Protein AF-A0A2E0VY78-F1 (afdb_monomer)

pLDDT: mean 75.83, std 12.53, range [38.25, 91.0]

Solvent-accessible surface area (backbone atoms only — not comparable to full-atom values): 10578 Å² total; per-residue (Å²): 144,86,82,82,64,77,75,76,70,42,69,69,60,53,48,33,54,75,70,66,72,57,55,75,71,56,52,54,52,49,54,50,51,38,72,76,31,73,67,54,39,52,51,52,50,51,53,52,52,51,54,53,53,61,70,66,52,81,79,76,78,76,63,90,59,53,68,57,54,53,52,49,53,54,50,55,66,59,52,61,68,51,58,63,54,52,53,52,52,49,54,52,52,52,51,53,52,54,53,50,51,55,50,55,55,56,51,68,76,52,80,86,68,84,84,82,64,82,72,52,49,60,54,54,47,53,50,52,48,60,62,42,56,82,48,46,72,64,57,57,68,40,68,68,51,39,53,53,50,52,54,51,50,52,53,48,51,52,51,50,51,52,52,53,52,50,51,53,53,52,51,55,53,52,61,63,76,73,110

Sequence (179 aa):
MSKLNDDLLNDDLLNDYVDNNLSSSKVNEINKIINEDETELSRLRAHKFVHQTLKEIPVDEAPKNISQLVMSKITEAISFDSQASNFFKFVIGFFVIIISAVFIYSFQVQTDTEGSTSFQFFEKFFHGLSTMLPNFPNIFSNSSITIIGSALIIILFIASFYMVESHFHFKKKLDHFSK

Structure (mmCIF, N/CA/C/O backbone):
data_AF-A0A2E0VY78-F1
#
_entry.id   AF-A0A2E0VY78-F1
#
loop_
_atom_site.group_PDB
_atom_site.id
_atom_site.type_symbol
_atom_site.label_atom_id
_atom_site.label_alt_id
_atom_site.label_comp_id
_atom_site.label_asym_id
_atom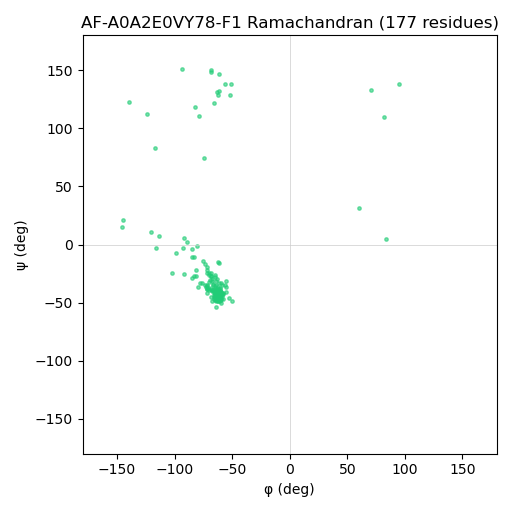_site.label_entity_id
_atom_site.label_seq_id
_atom_site.pdbx_PDB_ins_code
_atom_site.Cartn_x
_atom_site.Cartn_y
_atom_site.Cartn_z
_atom_site.occupancy
_atom_site.B_iso_or_equiv
_atom_site.auth_seq_id
_atom_site.auth_comp_id
_atom_site.auth_asym_id
_atom_site.auth_atom_id
_atom_site.pdbx_PDB_model_num
ATOM 1 N N . MET A 1 1 ? -45.004 15.917 35.280 1.00 39.22 1 MET A N 1
ATOM 2 C CA . MET A 1 1 ? -43.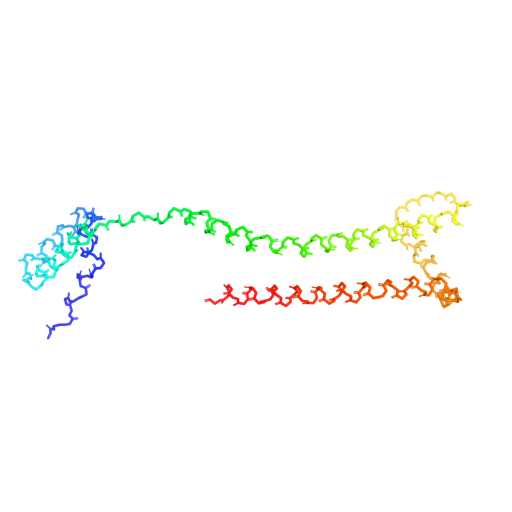626 16.390 35.539 1.00 39.22 1 MET A CA 1
ATOM 3 C C . MET A 1 1 ? -42.744 15.178 35.837 1.00 39.22 1 MET A C 1
ATOM 5 O O . MET A 1 1 ? -42.493 14.905 36.993 1.00 39.22 1 MET A O 1
ATOM 9 N N . SER A 1 2 ? -42.364 14.395 34.819 1.00 40.53 2 SER A N 1
ATOM 10 C CA . SER A 1 2 ? -41.666 13.100 35.005 1.00 40.53 2 SER A CA 1
ATOM 11 C C . SER A 1 2 ? -40.628 12.820 33.906 1.00 40.53 2 SER A C 1
ATOM 13 O O . SER A 1 2 ? -40.315 11.676 33.634 1.00 40.53 2 SER A O 1
ATOM 15 N N . LYS A 1 3 ? -40.157 13.857 33.202 1.00 38.25 3 LYS A N 1
ATOM 16 C CA . LYS A 1 3 ? -39.237 13.723 32.054 1.00 38.25 3 LYS A CA 1
ATOM 17 C C . LYS A 1 3 ? -37.901 14.450 32.251 1.00 38.25 3 LYS A C 1
ATOM 19 O O . LYS A 1 3 ? -37.176 14.647 31.291 1.00 38.25 3 LYS A O 1
ATOM 24 N N . LEU A 1 4 ? -37.623 14.918 33.469 1.00 38.84 4 LEU A N 1
ATOM 25 C CA . LEU A 1 4 ? -36.473 15.784 33.765 1.00 38.84 4 LEU A CA 1
ATOM 26 C C . LEU A 1 4 ? -35.447 15.145 34.714 1.00 38.84 4 LEU A C 1
ATOM 28 O O . LEU A 1 4 ? -34.416 15.760 34.946 1.00 38.84 4 LEU A O 1
ATOM 32 N N . ASN A 1 5 ? -35.706 13.931 35.218 1.00 46.72 5 ASN A N 1
ATOM 33 C CA . ASN A 1 5 ? -34.753 13.172 36.039 1.00 46.72 5 ASN A CA 1
ATOM 34 C C . ASN A 1 5 ? -34.037 12.048 35.272 1.00 46.72 5 ASN A C 1
ATOM 36 O O . ASN A 1 5 ? -32.917 11.718 35.643 1.00 46.72 5 ASN A O 1
ATOM 40 N N . ASP A 1 6 ? -34.619 11.526 34.184 1.00 48.09 6 ASP A N 1
ATOM 41 C CA . ASP A 1 6 ? -34.043 10.406 33.413 1.00 48.09 6 ASP A C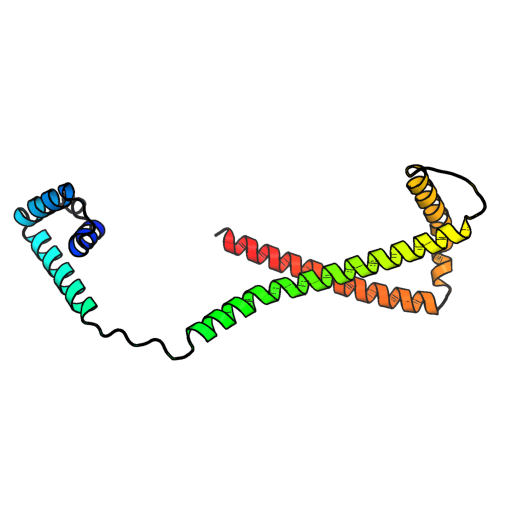A 1
ATOM 42 C C . ASP A 1 6 ? -32.677 10.725 32.768 1.00 48.09 6 ASP A C 1
ATOM 44 O O . ASP A 1 6 ? -31.961 9.814 32.368 1.00 48.09 6 ASP A O 1
ATOM 48 N N . ASP A 1 7 ? -32.297 12.005 32.684 1.00 51.75 7 ASP A N 1
ATOM 49 C CA . ASP A 1 7 ? -31.067 12.465 32.020 1.00 51.75 7 ASP A CA 1
ATOM 50 C C . ASP A 1 7 ? -29.898 12.731 32.993 1.00 51.75 7 ASP A C 1
ATOM 52 O O . ASP A 1 7 ? -28.783 13.022 32.560 1.00 51.75 7 ASP A O 1
ATOM 56 N N . LEU A 1 8 ? -30.125 12.668 34.315 1.00 57.06 8 LEU A N 1
ATOM 57 C CA . LEU A 1 8 ? -29.085 12.995 35.307 1.00 57.06 8 LEU A CA 1
ATOM 58 C C . LEU A 1 8 ? -28.171 11.800 35.623 1.00 57.06 8 LEU A C 1
ATOM 60 O O . LEU A 1 8 ? -26.996 11.988 35.943 1.00 57.06 8 LEU A O 1
ATOM 64 N N . LEU A 1 9 ? -28.694 10.575 35.493 1.00 67.06 9 LEU A N 1
ATOM 65 C CA . LEU A 1 9 ? -27.941 9.328 35.618 1.00 67.06 9 LEU A CA 1
ATOM 66 C C . LEU A 1 9 ? -27.976 8.572 34.281 1.00 67.06 9 LEU A C 1
ATOM 68 O O . LEU A 1 9 ? -28.799 7.687 34.045 1.00 67.06 9 LEU A O 1
ATOM 72 N N . ASN A 1 10 ? -27.077 8.967 33.379 1.00 80.88 10 ASN A N 1
ATOM 73 C CA . ASN A 1 10 ? -26.849 8.256 32.123 1.00 80.88 10 ASN A CA 1
ATOM 74 C C . ASN A 1 10 ? -26.202 6.878 32.391 1.00 80.88 10 ASN A C 1
ATOM 76 O O . ASN A 1 10 ? -25.405 6.735 33.324 1.00 80.88 10 ASN A O 1
ATOM 80 N N . ASP A 1 11 ? -26.502 5.887 31.548 1.00 77.94 11 ASP A N 1
ATOM 81 C CA . ASP A 1 11 ? -25.950 4.526 31.620 1.00 77.94 11 ASP A CA 1
ATOM 82 C C . ASP A 1 11 ? -24.417 4.521 31.596 1.00 77.94 11 ASP A C 1
ATOM 84 O O . ASP A 1 11 ? -23.800 3.754 32.334 1.00 77.94 11 ASP A O 1
ATOM 88 N N . ASP A 1 12 ? -23.798 5.421 30.826 1.00 80.31 12 ASP A N 1
ATOM 89 C CA . ASP A 1 12 ? -22.337 5.574 30.782 1.00 80.31 12 ASP A CA 1
ATOM 90 C C . ASP A 1 12 ? -21.763 5.922 32.164 1.00 80.31 12 ASP A C 1
ATOM 92 O O . ASP A 1 12 ? -20.756 5.371 32.604 1.00 80.31 12 ASP A O 1
ATOM 96 N N . LEU A 1 13 ? -22.454 6.804 32.891 1.00 83.81 13 LEU A N 1
ATOM 97 C CA . LEU A 1 13 ? -22.043 7.298 34.204 1.00 83.81 13 LEU A CA 1
ATOM 98 C C . LEU A 1 13 ? -22.203 6.202 35.271 1.00 83.81 13 LEU A C 1
ATOM 100 O O . LEU A 1 13 ? -21.379 6.076 36.180 1.00 83.81 13 LEU A O 1
ATOM 104 N N . LEU A 1 14 ? -23.236 5.368 35.130 1.00 83.38 14 LEU A N 1
ATOM 105 C CA . LEU A 1 14 ? -23.461 4.195 35.970 1.00 83.38 14 LEU A CA 1
ATOM 106 C C . LEU A 1 14 ? -22.441 3.082 35.685 1.00 83.38 14 LEU A C 1
ATOM 108 O O . LEU A 1 14 ? -21.973 2.425 36.616 1.00 83.38 14 LEU A O 1
ATOM 112 N N . ASN A 1 15 ? -22.064 2.897 34.419 1.00 84.69 15 ASN A N 1
ATOM 113 C CA . ASN A 1 15 ? -21.027 1.953 34.023 1.00 84.69 15 ASN A CA 1
ATOM 114 C C . ASN A 1 15 ? -19.658 2.370 34.582 1.00 84.69 15 ASN A C 1
ATOM 116 O O . ASN A 1 15 ? -19.002 1.577 35.256 1.00 84.69 15 ASN A O 1
ATOM 120 N N . ASP A 1 16 ? -19.292 3.645 34.433 1.00 86.19 16 ASP A N 1
ATOM 121 C CA . ASP A 1 16 ? -18.069 4.203 35.018 1.00 86.19 16 ASP A CA 1
ATOM 122 C C . ASP A 1 16 ? -18.041 4.070 36.551 1.00 86.19 16 ASP A C 1
ATOM 124 O O . ASP A 1 16 ? -16.981 3.841 37.141 1.00 86.19 16 ASP A O 1
ATOM 128 N N . TYR A 1 17 ? -19.199 4.182 37.216 1.00 85.19 17 TYR A N 1
ATOM 129 C CA . TYR A 1 17 ? -19.326 3.930 38.655 1.00 85.19 17 TYR A CA 1
ATOM 130 C C . TYR A 1 17 ? -19.053 2.461 39.005 1.00 85.19 17 TYR A C 1
ATOM 132 O O . TYR A 1 17 ? -18.329 2.179 39.961 1.00 85.19 17 TYR A O 1
ATOM 140 N N . VAL A 1 18 ? -19.608 1.518 38.239 1.00 85.81 18 VAL A N 1
ATOM 141 C CA . VAL A 1 18 ? -19.405 0.073 38.440 1.00 85.81 18 VAL A CA 1
ATOM 142 C C . VAL A 1 18 ? -17.955 -0.349 38.153 1.00 85.81 18 VAL A C 1
ATOM 144 O O . VAL A 1 18 ? -17.433 -1.240 38.831 1.00 85.81 18 VAL A O 1
ATOM 147 N N . ASP A 1 19 ? -17.283 0.334 37.226 1.00 84.69 19 ASP A N 1
ATOM 148 C CA . ASP A 1 19 ? -15.876 0.117 36.872 1.00 84.69 19 ASP A CA 1
ATOM 149 C C . ASP A 1 19 ? -14.874 0.871 37.769 1.00 84.69 19 ASP A C 1
ATOM 151 O O . ASP A 1 19 ? -13.669 0.646 37.666 1.00 84.69 19 ASP A O 1
ATOM 155 N N . ASN A 1 20 ? -15.349 1.691 38.718 1.00 84.81 20 ASN A N 1
ATOM 156 C CA . ASN A 1 20 ? -14.545 2.573 39.583 1.00 84.81 20 ASN A CA 1
ATOM 157 C C . ASN A 1 20 ? -13.706 3.623 38.823 1.00 84.81 20 ASN A C 1
ATOM 159 O O . ASN A 1 20 ? -12.653 4.045 39.302 1.00 84.81 20 ASN A O 1
ATOM 163 N N . ASN A 1 21 ? -14.186 4.088 37.668 1.00 87.25 21 ASN A N 1
ATOM 164 C CA . ASN A 1 21 ? -13.513 5.087 36.827 1.00 87.25 21 ASN A CA 1
ATOM 165 C C . ASN A 1 21 ? -13.924 6.542 37.135 1.00 87.25 21 ASN A C 1
ATOM 167 O O . ASN A 1 21 ? -13.505 7.474 36.448 1.00 87.25 21 ASN A O 1
ATOM 171 N N . LEU A 1 22 ? -14.734 6.768 38.173 1.00 86.81 22 LEU A N 1
ATOM 172 C CA . LEU A 1 22 ? -15.239 8.094 38.531 1.00 86.81 22 LEU A CA 1
ATOM 173 C C . LEU A 1 22 ? -14.383 8.826 39.568 1.00 86.81 22 LEU A C 1
ATOM 175 O O . LEU A 1 22 ? -13.789 8.235 40.468 1.00 86.81 22 LEU A O 1
ATOM 179 N N . SER A 1 23 ? -14.400 10.160 39.497 1.00 86.56 23 SER A N 1
ATOM 180 C CA . SER A 1 23 ? -13.826 11.018 40.535 1.00 86.56 23 SER A CA 1
ATOM 181 C C . SER A 1 23 ? -14.630 10.940 41.838 1.00 86.56 23 SER A C 1
ATOM 183 O O . SER A 1 23 ? -15.853 10.793 41.830 1.00 86.56 23 SER A O 1
ATOM 185 N N . SER A 1 24 ? -13.958 11.135 42.976 1.00 83.38 24 SER A N 1
ATOM 186 C CA . SER A 1 24 ? -14.580 11.105 44.311 1.00 83.38 24 SER A CA 1
ATOM 187 C C . SER A 1 24 ? -15.756 12.080 44.472 1.00 83.38 24 SER A C 1
ATOM 189 O O . SER A 1 24 ? -16.715 11.778 45.179 1.00 83.38 24 SER A O 1
ATOM 191 N N . SER A 1 25 ? -15.726 13.223 43.779 1.00 82.62 25 SER A N 1
ATOM 192 C CA . SER A 1 25 ? -16.836 14.184 43.736 1.00 82.62 25 SER A CA 1
ATOM 193 C C . SER A 1 25 ? -18.103 13.606 43.094 1.00 82.62 25 SER A C 1
ATOM 195 O O . SER A 1 25 ? -19.181 13.733 43.668 1.00 82.62 25 SER A O 1
ATOM 197 N N . LYS A 1 26 ? -17.970 12.927 41.948 1.00 81.25 26 LYS A N 1
ATOM 198 C CA . LYS A 1 26 ? -19.087 12.323 41.205 1.00 81.25 26 LYS A CA 1
ATOM 199 C C . LYS A 1 26 ? -19.643 11.090 41.910 1.00 81.25 26 LYS A C 1
ATOM 201 O O . LYS A 1 26 ? -20.849 10.886 41.928 1.00 81.25 26 LYS A O 1
ATOM 206 N N . VAL A 1 27 ? -18.781 10.302 42.553 1.00 85.19 27 VAL A N 1
ATOM 207 C CA . VAL A 1 27 ? -19.204 9.156 43.376 1.00 85.19 27 VAL A CA 1
ATOM 208 C C . VAL A 1 27 ? -20.155 9.601 44.492 1.00 85.19 27 VAL A C 1
ATOM 210 O O . VAL A 1 27 ? -21.169 8.950 44.734 1.00 85.19 27 VAL A O 1
ATOM 213 N N . ASN A 1 28 ? -19.867 10.730 45.146 1.00 84.56 28 ASN A N 1
ATOM 214 C CA . ASN A 1 28 ? -20.725 11.269 46.202 1.00 84.56 28 ASN A CA 1
ATOM 215 C C . ASN A 1 28 ? -22.074 11.775 45.670 1.00 84.56 28 ASN A C 1
ATOM 217 O O . ASN A 1 28 ? -23.094 11.591 46.329 1.00 84.56 28 ASN A O 1
ATOM 221 N N . GLU A 1 29 ? -22.085 12.380 44.483 1.00 82.75 29 GLU A N 1
ATOM 222 C CA . GLU A 1 29 ? -23.303 12.843 43.810 1.00 82.75 29 GLU A CA 1
ATOM 223 C C . GLU A 1 29 ? -24.210 11.669 43.410 1.00 82.75 29 GLU A C 1
ATOM 225 O O . GLU A 1 29 ? -25.396 11.663 43.733 1.00 82.75 29 GLU A O 1
ATOM 230 N N . ILE A 1 30 ? -23.634 10.615 42.830 1.00 83.25 30 ILE A N 1
ATOM 231 C CA . ILE A 1 30 ? -24.354 9.387 42.464 1.00 83.25 30 ILE A CA 1
ATOM 232 C C . ILE A 1 30 ? -24.894 8.674 43.700 1.00 83.25 30 ILE A C 1
ATOM 234 O O . ILE A 1 30 ? -26.057 8.286 43.725 1.00 83.25 30 ILE A O 1
ATOM 238 N N . ASN A 1 31 ? -24.087 8.537 44.757 1.00 83.56 31 ASN A N 1
ATOM 239 C CA . ASN A 1 31 ? -24.550 7.935 46.008 1.00 83.56 31 ASN A CA 1
ATOM 240 C C . ASN A 1 31 ? -25.722 8.722 46.611 1.00 83.56 31 ASN A C 1
ATOM 242 O O . ASN A 1 31 ? -26.601 8.123 47.221 1.00 83.56 31 ASN A O 1
ATOM 246 N N . LYS A 1 32 ? -25.759 10.049 46.443 1.00 83.44 32 LYS A N 1
ATOM 247 C CA . LYS A 1 32 ? -26.886 10.867 46.895 1.00 83.44 32 LYS A CA 1
ATOM 248 C C . LYS A 1 32 ? -28.154 10.565 46.089 1.00 83.44 32 LYS A C 1
ATOM 250 O O . LYS A 1 32 ? -29.179 10.274 46.691 1.00 83.44 32 LYS A O 1
ATOM 255 N N . ILE A 1 33 ? -28.055 10.545 44.760 1.00 82.62 33 ILE A N 1
ATOM 256 C CA . ILE A 1 33 ? -29.183 10.262 43.854 1.00 82.62 33 ILE A CA 1
ATOM 257 C C . ILE A 1 33 ? -29.739 8.849 44.091 1.00 82.62 33 ILE A C 1
ATOM 259 O O . ILE A 1 33 ? -30.940 8.670 44.246 1.00 82.62 33 ILE A O 1
ATOM 263 N N . ILE A 1 34 ? -28.862 7.852 44.214 1.00 83.50 34 ILE A N 1
ATOM 264 C CA . ILE A 1 34 ? -29.236 6.444 44.415 1.00 83.50 34 ILE A CA 1
ATOM 265 C C . ILE A 1 34 ? -29.861 6.188 45.797 1.00 83.50 34 ILE A C 1
ATOM 267 O O . ILE A 1 34 ? -30.643 5.255 45.960 1.00 83.50 34 ILE A O 1
ATOM 271 N N . ASN A 1 35 ? -29.526 7.000 46.803 1.00 82.12 35 ASN A N 1
ATOM 272 C CA . ASN A 1 35 ? -30.157 6.917 48.122 1.00 82.12 35 ASN A CA 1
ATOM 273 C C . ASN A 1 35 ? -31.518 7.632 48.174 1.00 82.12 35 ASN A C 1
ATOM 275 O O . ASN A 1 35 ? -32.319 7.335 49.059 1.00 82.12 35 ASN A O 1
ATOM 279 N N . GLU A 1 36 ? -31.763 8.580 47.268 1.00 83.44 36 GLU A N 1
ATOM 280 C CA . GLU A 1 36 ? -33.010 9.347 47.178 1.00 83.44 36 GLU A CA 1
ATOM 281 C C . GLU A 1 36 ? -34.034 8.687 46.231 1.00 83.44 36 GLU A C 1
ATOM 283 O O . GLU A 1 36 ? -35.236 8.873 46.426 1.00 83.44 36 GLU A O 1
ATOM 288 N N . ASP A 1 37 ? -33.582 7.882 45.259 1.00 82.56 37 ASP A N 1
ATOM 289 C CA . ASP A 1 37 ? -34.419 7.231 44.244 1.00 82.56 37 ASP A CA 1
ATOM 290 C C . ASP A 1 37 ? -34.251 5.695 44.222 1.00 82.56 37 ASP A C 1
ATOM 292 O O . ASP A 1 37 ? -33.217 5.143 43.832 1.00 82.56 37 ASP A O 1
ATOM 296 N N . GLU A 1 38 ? -35.312 4.980 44.610 1.00 83.31 38 GLU A N 1
ATOM 297 C CA . GLU A 1 38 ? -35.357 3.510 44.624 1.00 83.31 38 GLU A CA 1
ATOM 298 C C . GLU A 1 38 ? -35.255 2.897 43.212 1.00 83.31 38 GLU A C 1
ATOM 300 O O . GLU A 1 38 ? -34.735 1.787 43.037 1.00 83.31 38 GLU A O 1
ATOM 305 N N . THR A 1 39 ? -35.697 3.632 42.190 1.00 83.81 39 THR A N 1
ATOM 306 C CA . THR A 1 39 ? -35.660 3.211 40.783 1.00 83.81 39 THR A CA 1
ATOM 307 C C . THR A 1 39 ? -34.219 3.146 40.272 1.00 83.81 39 THR A C 1
ATOM 309 O O . THR A 1 39 ? -33.807 2.132 39.698 1.00 83.81 39 THR A O 1
ATOM 312 N N . GLU A 1 40 ? -33.413 4.165 40.577 1.00 81.25 40 GLU A N 1
ATOM 313 C CA . GLU A 1 40 ? -31.990 4.217 40.213 1.00 81.25 40 GLU A CA 1
ATOM 314 C C . GLU A 1 40 ? -31.146 3.217 41.016 1.00 81.25 40 GLU A C 1
ATOM 316 O O . GLU A 1 40 ? -30.209 2.607 40.491 1.00 81.25 40 GLU A O 1
ATOM 321 N N . LEU A 1 41 ? -31.521 2.942 42.270 1.00 84.31 41 LEU A N 1
ATOM 322 C CA . LEU A 1 41 ? -30.910 1.869 43.058 1.00 84.31 41 LEU A CA 1
ATOM 323 C C . LEU A 1 41 ? -31.136 0.487 42.429 1.00 84.31 41 LEU A C 1
ATOM 325 O O . LEU A 1 41 ? -30.215 -0.338 42.391 1.00 84.31 41 LEU A O 1
ATOM 329 N N . SER A 1 42 ? -32.347 0.224 41.937 1.00 85.12 42 SER A N 1
ATOM 330 C CA . SER A 1 42 ? -32.668 -1.018 41.228 1.00 85.12 42 SER A CA 1
ATOM 331 C C . SER A 1 42 ? -31.843 -1.155 39.942 1.00 85.12 42 SER A C 1
ATOM 333 O O . SER A 1 42 ? -31.251 -2.209 39.688 1.00 85.12 42 SER A O 1
ATOM 335 N N . ARG A 1 43 ? -31.701 -0.059 39.187 1.00 84.00 43 ARG A N 1
ATOM 336 C CA . ARG A 1 43 ? -30.876 0.007 37.972 1.00 84.00 43 ARG A CA 1
ATOM 337 C C . ARG A 1 43 ? -29.395 -0.251 38.265 1.00 84.00 43 ARG A C 1
ATOM 339 O O . ARG A 1 43 ? -28.790 -1.104 37.617 1.00 84.00 43 ARG A O 1
ATOM 346 N N . LEU A 1 44 ? -28.824 0.357 39.311 1.00 85.94 44 LEU A N 1
ATOM 347 C CA . LEU A 1 44 ? -27.446 0.070 39.741 1.00 85.94 44 LEU A CA 1
ATOM 348 C C . LEU A 1 44 ? -27.251 -1.410 40.104 1.00 85.94 44 LEU A C 1
ATOM 350 O O . LEU A 1 44 ? -26.229 -2.007 39.758 1.00 85.94 44 LEU A O 1
ATOM 354 N N . ARG A 1 45 ? -28.209 -2.014 40.819 1.00 86.44 45 ARG A N 1
ATOM 355 C CA . ARG A 1 45 ? -28.143 -3.440 41.180 1.00 86.44 45 ARG A CA 1
ATOM 356 C C . ARG A 1 45 ? -28.144 -4.327 39.939 1.00 86.44 45 ARG A C 1
ATOM 358 O O . ARG A 1 45 ? -27.353 -5.267 39.891 1.00 86.44 45 ARG A O 1
ATOM 365 N N . ALA A 1 46 ? -28.964 -4.004 38.939 1.00 86.50 46 ALA A N 1
ATOM 366 C CA . ALA A 1 46 ? -28.974 -4.711 37.663 1.00 86.50 46 ALA A CA 1
ATOM 367 C C . ALA A 1 46 ? -27.616 -4.605 36.944 1.00 86.50 46 ALA A C 1
ATOM 369 O O . ALA A 1 46 ? -27.061 -5.630 36.554 1.00 86.50 46 ALA A O 1
ATOM 370 N N . HIS A 1 47 ? -27.023 -3.408 36.859 1.00 85.25 47 HIS A N 1
ATOM 371 C CA . HIS A 1 47 ? -25.692 -3.222 36.261 1.00 85.25 47 HIS A CA 1
ATOM 372 C C . HIS A 1 47 ? -24.596 -3.997 37.002 1.00 85.25 47 HIS A C 1
ATOM 374 O O . HIS A 1 47 ? -23.778 -4.668 36.373 1.00 85.25 47 HIS A O 1
ATOM 380 N N . LYS A 1 48 ? -24.596 -3.971 38.341 1.00 87.38 48 LYS A N 1
ATOM 381 C CA . LYS A 1 48 ? -23.638 -4.751 39.144 1.00 87.38 48 LYS A CA 1
ATOM 382 C C . LYS A 1 48 ? -23.796 -6.253 38.926 1.00 87.38 48 LYS A C 1
ATOM 384 O O . LYS A 1 48 ? -22.791 -6.950 38.812 1.00 87.38 48 LYS A O 1
ATOM 389 N N . PHE A 1 49 ? -25.035 -6.735 38.848 1.00 88.62 49 PHE A N 1
ATOM 390 C CA . PHE A 1 49 ? -25.327 -8.143 38.596 1.00 88.62 49 PHE A CA 1
ATOM 391 C C . PHE A 1 49 ? -24.837 -8.585 37.212 1.00 88.62 49 PHE A C 1
ATOM 393 O O . PHE A 1 49 ? -24.167 -9.611 37.095 1.00 88.62 49 PHE A O 1
ATOM 400 N N . VAL A 1 50 ? -25.104 -7.786 36.173 1.00 88.06 50 VAL A N 1
ATOM 401 C CA . VAL A 1 50 ? -24.614 -8.049 34.812 1.00 88.06 50 VAL A CA 1
ATOM 402 C C . VAL A 1 50 ? -23.086 -8.045 34.780 1.00 88.06 50 VAL A C 1
ATOM 404 O O . VAL A 1 50 ? -22.499 -8.990 34.266 1.00 88.06 50 VAL A O 1
ATOM 407 N N . HIS A 1 51 ? -22.431 -7.053 35.390 1.00 87.88 51 HIS A N 1
ATOM 408 C CA . HIS A 1 51 ? -20.965 -6.978 35.441 1.00 87.88 51 HIS A CA 1
ATOM 409 C C . HIS A 1 51 ? -20.328 -8.200 36.103 1.00 87.88 51 HIS A C 1
ATOM 411 O O . HIS A 1 51 ? -19.347 -8.746 35.604 1.00 87.88 51 HIS A O 1
ATOM 417 N N . GLN A 1 52 ? -20.892 -8.646 37.228 1.00 87.62 52 GLN A N 1
ATOM 418 C CA . GLN A 1 52 ? -20.427 -9.850 37.918 1.00 87.62 52 GLN A CA 1
ATOM 419 C C . GLN A 1 52 ? -20.621 -11.093 37.051 1.00 87.62 52 GLN A C 1
ATOM 421 O O . GLN A 1 52 ? -19.678 -11.856 36.866 1.00 87.62 52 GLN A O 1
ATOM 426 N N . THR A 1 53 ? -21.800 -11.237 36.445 1.00 87.62 53 THR A N 1
ATOM 427 C CA . THR A 1 53 ? -22.112 -12.376 35.573 1.00 87.62 53 THR A CA 1
ATOM 428 C C . THR A 1 53 ? -21.177 -12.426 34.363 1.00 87.62 53 THR A C 1
ATOM 430 O O . THR A 1 53 ? -20.664 -13.488 34.031 1.00 87.62 53 THR A O 1
ATOM 433 N N . LEU A 1 54 ? -20.901 -11.283 33.724 1.00 86.44 54 LEU A N 1
ATOM 434 C CA . LEU A 1 54 ? -19.990 -11.196 32.578 1.00 86.44 54 LEU A CA 1
ATOM 435 C C . LEU A 1 54 ? -18.536 -11.509 32.957 1.00 86.44 54 LEU A C 1
ATOM 437 O O . LEU A 1 54 ? -17.819 -12.103 32.156 1.00 86.44 54 LEU A O 1
ATOM 441 N N . LYS A 1 55 ? -18.101 -11.151 34.173 1.00 84.75 55 LYS A N 1
ATOM 442 C CA . LYS A 1 55 ? -16.763 -11.493 34.688 1.00 84.75 55 LYS A CA 1
ATOM 443 C C . LYS A 1 55 ? -16.577 -12.983 34.951 1.00 84.75 55 LYS A C 1
ATOM 445 O O . LYS A 1 55 ? -15.447 -13.460 34.919 1.00 84.75 55 LYS A O 1
ATOM 450 N N . GLU A 1 56 ? -17.660 -13.695 35.236 1.00 87.19 56 GLU A N 1
ATOM 451 C CA . GLU A 1 56 ? -17.643 -15.140 35.475 1.00 87.19 56 GLU A CA 1
ATOM 452 C C . GLU A 1 56 ? -17.673 -15.959 34.178 1.00 87.19 56 GLU A C 1
ATOM 454 O O . GLU A 1 56 ? -17.441 -17.168 34.218 1.00 87.19 56 GLU A O 1
ATOM 459 N N . ILE A 1 57 ? -17.922 -15.326 33.024 1.00 87.00 57 ILE A N 1
ATOM 460 C CA . ILE A 1 57 ? -17.887 -16.014 31.733 1.00 87.00 57 ILE A CA 1
ATOM 461 C C . ILE A 1 57 ? -16.445 -16.471 31.461 1.00 87.00 57 ILE A C 1
ATOM 463 O O . ILE A 1 57 ? -15.536 -15.636 31.416 1.00 87.00 57 ILE A O 1
ATOM 467 N N . PRO A 1 58 ? -16.206 -17.782 31.265 1.00 82.25 58 PRO A N 1
ATOM 468 C CA . PRO A 1 58 ? -14.882 -18.280 30.933 1.00 82.25 58 PRO A CA 1
ATOM 469 C C . PRO A 1 58 ? -14.444 -17.695 29.590 1.00 82.25 58 PRO A C 1
ATOM 471 O O . PRO A 1 58 ? -15.171 -17.751 28.599 1.00 82.25 58 PRO A O 1
ATOM 474 N N . VAL A 1 59 ? -13.246 -17.117 29.563 1.00 81.44 59 VAL A N 1
ATOM 475 C CA . VAL A 1 59 ? -12.641 -16.643 28.321 1.00 81.44 59 VAL A CA 1
ATOM 476 C C . VAL A 1 59 ? -12.070 -17.855 27.599 1.00 81.44 59 VAL A C 1
ATOM 478 O O . VAL A 1 59 ? -11.087 -18.441 28.053 1.00 81.44 59 VAL A O 1
ATOM 481 N N . ASP A 1 60 ? -12.688 -18.227 26.482 1.00 84.44 60 ASP A N 1
ATOM 482 C CA . ASP A 1 60 ? -12.146 -19.261 25.610 1.00 84.44 60 ASP A CA 1
ATOM 483 C C . ASP A 1 60 ? -10.795 -18.808 25.045 1.00 84.44 60 ASP A C 1
ATOM 485 O O . ASP A 1 60 ? -10.643 -17.692 24.535 1.00 84.44 60 ASP A O 1
ATOM 489 N N . GLU A 1 61 ? -9.792 -19.683 25.126 1.00 84.31 61 GLU A N 1
ATOM 490 C CA . GLU A 1 61 ? -8.504 -19.417 24.500 1.00 84.31 61 GLU A CA 1
ATOM 491 C C . GLU A 1 61 ? -8.681 -19.286 22.986 1.00 84.31 61 GLU A C 1
ATOM 493 O O . GLU A 1 61 ? -9.301 -20.125 22.324 1.00 84.31 61 GLU A O 1
ATOM 498 N N . ALA A 1 62 ? -8.094 -18.231 22.418 1.00 83.44 62 ALA A N 1
ATOM 499 C CA . ALA A 1 62 ? -8.099 -18.044 20.979 1.00 83.44 62 ALA A CA 1
ATOM 500 C C . ALA A 1 62 ? -7.482 -19.275 20.281 1.00 83.44 62 ALA A C 1
ATOM 502 O O . ALA A 1 62 ? -6.444 -19.780 20.726 1.00 83.44 62 ALA A O 1
ATOM 503 N N . PRO A 1 63 ? -8.063 -19.745 19.159 1.00 86.38 63 PRO A N 1
ATOM 504 C CA . PRO A 1 63 ? -7.515 -20.859 18.404 1.00 86.38 63 PRO A CA 1
ATOM 505 C C . PRO A 1 63 ? -6.033 -20.662 18.090 1.00 86.38 63 PRO A C 1
ATOM 507 O O . PRO A 1 63 ? -5.593 -19.579 17.679 1.00 86.38 63 PRO A O 1
ATOM 510 N N . LYS A 1 64 ? -5.260 -21.744 18.235 1.00 82.62 64 LYS A N 1
ATOM 511 C CA . LYS A 1 64 ? -3.847 -21.764 17.849 1.00 82.62 64 LYS A CA 1
ATOM 512 C C . LYS A 1 64 ? -3.738 -21.275 16.400 1.00 82.62 64 LYS A C 1
ATOM 514 O O . LYS A 1 64 ? -4.441 -21.771 15.525 1.00 82.62 64 LYS A O 1
ATOM 519 N N . ASN A 1 65 ? -2.859 -20.299 16.168 1.00 88.38 65 ASN A N 1
ATOM 520 C CA . ASN A 1 65 ? -2.568 -19.660 14.874 1.00 88.38 65 ASN A CA 1
ATOM 521 C C . ASN A 1 65 ? -3.495 -18.514 14.416 1.00 88.38 65 ASN A C 1
ATOM 523 O O . ASN A 1 65 ? -3.242 -17.972 13.341 1.00 88.38 65 ASN A O 1
ATOM 527 N N . ILE A 1 66 ? -4.480 -18.050 15.202 1.00 90.38 66 ILE A N 1
ATOM 528 C CA . ILE A 1 66 ? -5.283 -16.852 14.841 1.00 90.38 66 ILE A CA 1
ATOM 529 C C . ILE A 1 66 ? -4.394 -15.643 14.524 1.00 90.38 66 ILE A C 1
ATOM 531 O O . ILE A 1 66 ? -4.571 -14.999 13.494 1.00 90.38 66 ILE A O 1
ATOM 535 N N . SER A 1 67 ? -3.393 -15.372 15.366 1.00 91.00 67 SER A N 1
ATOM 536 C CA . S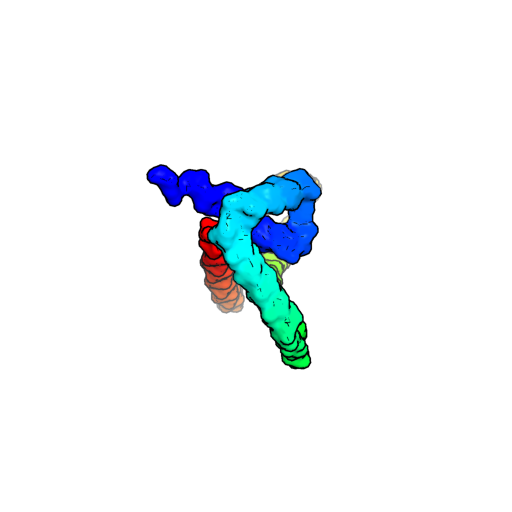ER A 1 67 ? -2.475 -14.244 15.166 1.00 91.00 67 SER A CA 1
ATOM 537 C C . SER A 1 67 ? -1.708 -14.351 13.842 1.00 91.00 67 SER A C 1
ATOM 539 O O . SER A 1 67 ? -1.614 -13.381 13.094 1.00 91.00 67 SER A O 1
ATOM 541 N N . GLN A 1 68 ? -1.241 -15.553 13.487 1.00 90.31 68 GLN A N 1
ATOM 542 C CA . GLN A 1 68 ? -0.563 -15.794 12.209 1.00 90.31 68 GLN A CA 1
ATOM 543 C C . GLN A 1 68 ? -1.505 -15.606 11.018 1.00 90.31 68 GLN A C 1
ATOM 545 O O . GLN A 1 68 ? -1.107 -15.030 10.009 1.00 90.31 68 GLN A O 1
ATOM 550 N N . LEU A 1 69 ? -2.755 -16.053 11.140 1.00 90.94 69 LEU A N 1
ATOM 551 C CA . LEU A 1 69 ? -3.770 -15.940 10.093 1.00 90.94 69 LEU A CA 1
ATOM 552 C C . LEU A 1 69 ? -4.136 -14.468 9.838 1.00 90.94 69 LEU A C 1
ATOM 554 O O . LEU A 1 69 ? -4.169 -14.021 8.691 1.00 90.94 69 LEU A O 1
ATOM 558 N N . VAL A 1 70 ? -4.312 -13.694 10.911 1.00 90.81 70 VAL A N 1
ATOM 559 C CA . VAL A 1 70 ? -4.549 -12.244 10.851 1.00 90.81 70 VAL A CA 1
ATOM 560 C C . VAL A 1 70 ? -3.340 -11.523 10.255 1.00 90.81 70 VAL A C 1
ATOM 562 O O . VAL A 1 70 ? -3.488 -10.748 9.311 1.00 90.81 70 VAL A O 1
ATOM 565 N N . MET A 1 71 ? -2.132 -11.820 10.738 1.00 89.50 71 MET A N 1
ATOM 566 C CA . MET A 1 71 ? -0.909 -11.174 10.256 1.00 89.50 71 MET A CA 1
ATOM 567 C C . MET A 1 71 ? -0.616 -1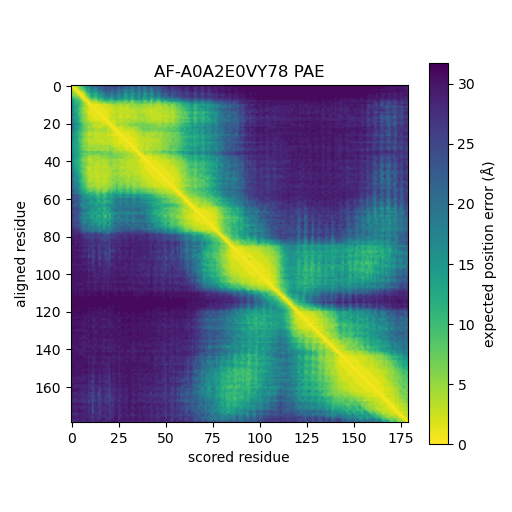1.504 8.788 1.00 89.50 71 MET A C 1
ATOM 569 O O . MET A 1 71 ? -0.180 -10.638 8.028 1.00 89.50 71 MET A O 1
ATOM 573 N N . SER A 1 72 ? -0.913 -12.731 8.357 1.00 89.81 72 SER A N 1
ATOM 574 C CA . SER A 1 72 ? -0.814 -13.136 6.954 1.00 89.81 72 SER A CA 1
ATOM 575 C C . SER A 1 72 ? -1.757 -12.315 6.074 1.00 89.81 72 SER A C 1
ATOM 577 O O . SER A 1 72 ? -1.317 -11.799 5.048 1.00 89.81 72 SER A O 1
ATOM 579 N N . LYS A 1 73 ? -3.010 -12.113 6.499 1.00 86.38 73 LYS A N 1
ATOM 580 C CA . LYS A 1 73 ? -3.987 -11.310 5.750 1.00 86.38 73 LYS A CA 1
ATOM 581 C C . LYS A 1 73 ? -3.616 -9.833 5.664 1.00 86.38 73 LYS A C 1
ATOM 583 O O . LYS A 1 73 ? -3.757 -9.234 4.600 1.00 86.38 73 LYS A O 1
ATOM 588 N N . ILE A 1 74 ? -3.094 -9.263 6.749 1.00 85.56 74 ILE A N 1
ATOM 589 C CA . ILE A 1 74 ? -2.584 -7.884 6.762 1.00 85.56 74 ILE A CA 1
ATOM 590 C C . ILE A 1 74 ? -1.411 -7.745 5.783 1.00 85.56 74 ILE A C 1
ATOM 592 O O . ILE A 1 74 ? -1.381 -6.827 4.965 1.00 85.56 74 ILE A O 1
ATOM 596 N N . THR A 1 75 ? -0.465 -8.683 5.827 1.00 83.75 75 THR A N 1
ATOM 597 C CA . THR A 1 75 ? 0.722 -8.655 4.961 1.00 83.75 75 THR A CA 1
ATOM 598 C C . THR A 1 75 ? 0.354 -8.806 3.483 1.00 83.75 75 THR A C 1
ATOM 600 O O . THR A 1 75 ? 0.873 -8.077 2.638 1.00 83.75 75 THR A O 1
ATOM 603 N N . GLU A 1 76 ? -0.575 -9.712 3.167 1.00 80.44 76 GLU A N 1
ATOM 604 C CA . GLU A 1 76 ? -1.086 -9.928 1.810 1.00 80.44 76 GLU A CA 1
ATOM 605 C C . GLU A 1 76 ? -1.6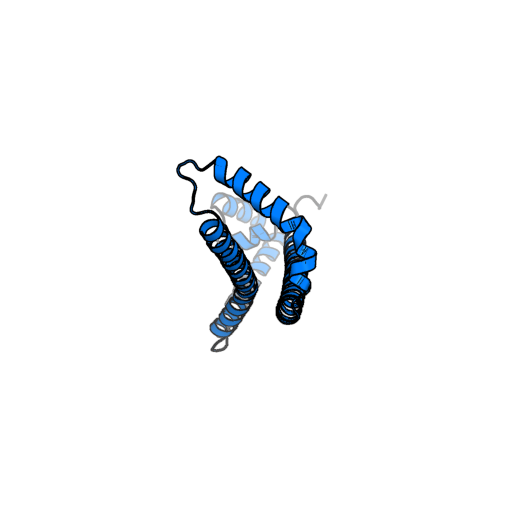92 -8.632 1.246 1.00 80.44 76 GLU A C 1
ATOM 607 O O . GLU A 1 76 ? -1.307 -8.195 0.159 1.00 80.44 76 GLU A O 1
ATOM 612 N N . ALA A 1 77 ? -2.531 -7.946 2.029 1.00 72.88 77 ALA A N 1
ATOM 613 C CA . ALA A 1 77 ? -3.152 -6.681 1.637 1.00 72.88 77 ALA A CA 1
ATOM 614 C C . ALA A 1 77 ? -2.136 -5.552 1.375 1.00 72.88 77 ALA A C 1
ATOM 616 O O . ALA A 1 77 ? -2.307 -4.777 0.434 1.00 72.88 77 ALA A O 1
ATOM 617 N N . ILE A 1 78 ? -1.060 -5.473 2.165 1.00 69.00 78 ILE A N 1
ATOM 618 C CA . ILE A 1 78 ? -0.004 -4.459 1.997 1.00 69.00 78 ILE A CA 1
ATOM 619 C C . ILE A 1 78 ? 0.879 -4.770 0.775 1.00 69.00 78 ILE A C 1
ATOM 621 O O . ILE A 1 78 ? 1.330 -3.863 0.075 1.00 69.00 78 ILE A O 1
ATOM 625 N N . SER A 1 79 ? 1.120 -6.051 0.483 1.00 60.16 79 SER A N 1
ATOM 626 C CA . SER A 1 79 ? 2.034 -6.470 -0.588 1.00 60.16 79 SER A CA 1
ATOM 627 C C . SER A 1 79 ? 1.518 -6.189 -2.008 1.00 60.16 79 SER A C 1
ATOM 629 O O . SER A 1 79 ? 2.323 -5.964 -2.917 1.00 60.16 79 SER A O 1
ATOM 631 N N . PHE A 1 80 ? 0.196 -6.129 -2.205 1.00 56.34 80 PHE A N 1
ATOM 632 C CA . PHE A 1 80 ? -0.408 -5.871 -3.517 1.00 56.34 80 PHE A CA 1
ATOM 633 C C . PHE A 1 80 ? -0.147 -4.449 -4.049 1.00 56.34 80 PHE A C 1
ATOM 635 O O . PHE A 1 80 ? 0.002 -4.283 -5.259 1.00 56.34 80 PHE A O 1
ATOM 642 N N . ASP A 1 81 ? 0.013 -3.435 -3.187 1.00 58.44 81 ASP A N 1
ATOM 643 C CA . ASP A 1 81 ? 0.336 -2.062 -3.631 1.00 58.44 81 ASP A CA 1
ATOM 644 C C . ASP A 1 81 ? 1.789 -1.921 -4.142 1.00 58.44 81 ASP A C 1
ATOM 646 O O . ASP A 1 81 ? 2.108 -1.007 -4.905 1.00 58.44 81 ASP A O 1
ATOM 650 N N . SER A 1 82 ? 2.686 -2.849 -3.786 1.00 57.06 82 SER A N 1
ATOM 651 C CA . SER A 1 82 ? 4.105 -2.788 -4.170 1.00 57.06 82 SER A CA 1
ATOM 652 C C . SER A 1 82 ? 4.361 -3.226 -5.619 1.00 57.06 82 SER A C 1
ATOM 654 O O . SER A 1 82 ? 5.236 -2.677 -6.298 1.00 57.06 82 SER A O 1
ATOM 656 N N . GLN A 1 83 ? 3.588 -4.185 -6.139 1.00 59.78 83 GLN A N 1
ATOM 657 C CA . GLN A 1 83 ? 3.857 -4.758 -7.465 1.00 59.78 83 GLN A CA 1
ATOM 658 C C . GLN A 1 83 ? 3.604 -3.759 -8.607 1.00 59.78 83 GLN A C 1
ATOM 660 O O . GLN A 1 83 ? 4.421 -3.669 -9.527 1.00 59.78 83 GLN A O 1
ATOM 665 N N . ALA A 1 84 ? 2.554 -2.935 -8.513 1.00 61.34 84 ALA A N 1
ATOM 666 C CA . ALA A 1 84 ? 2.284 -1.878 -9.493 1.00 61.34 84 ALA A CA 1
ATOM 667 C C . ALA A 1 84 ? 3.386 -0.797 -9.505 1.00 61.34 84 ALA A C 1
ATOM 669 O O . ALA A 1 84 ? 3.801 -0.333 -10.569 1.00 61.34 84 ALA A O 1
ATOM 670 N N . SER A 1 85 ? 3.932 -0.450 -8.331 1.00 66.50 85 SER A N 1
ATOM 671 C CA . SER A 1 85 ? 5.036 0.515 -8.208 1.00 66.50 85 SER A CA 1
ATOM 672 C C . SER A 1 85 ? 6.319 0.019 -8.883 1.00 66.50 85 SER A C 1
ATOM 674 O O . SER A 1 85 ? 7.022 0.791 -9.538 1.00 66.50 85 SER A O 1
ATOM 676 N N . ASN A 1 86 ? 6.625 -1.275 -8.765 1.00 73.50 86 ASN A N 1
ATOM 677 C CA . ASN A 1 86 ? 7.845 -1.844 -9.338 1.00 73.50 86 ASN A CA 1
ATOM 678 C C . ASN A 1 86 ? 7.773 -1.964 -10.866 1.00 73.50 86 ASN A C 1
ATOM 680 O O . ASN A 1 86 ? 8.765 -1.677 -11.536 1.00 73.50 86 ASN A O 1
ATOM 684 N N . PHE A 1 87 ? 6.604 -2.294 -11.426 1.00 74.12 87 PHE A N 1
ATOM 685 C CA . PHE A 1 87 ? 6.403 -2.272 -12.877 1.00 74.12 87 PHE A CA 1
ATOM 686 C C . PHE A 1 87 ? 6.575 -0.858 -13.450 1.00 74.12 87 PHE A C 1
ATOM 6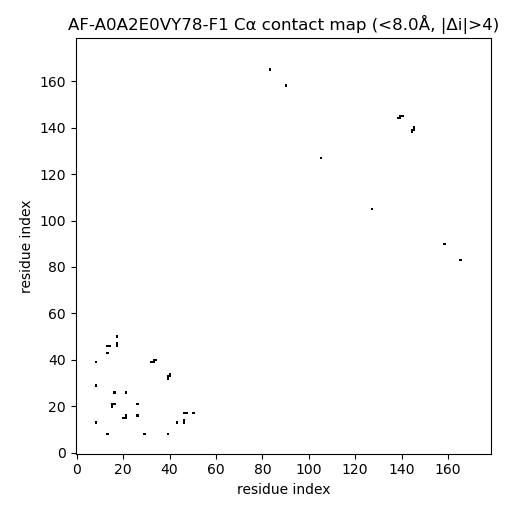88 O O . PHE A 1 87 ? 7.281 -0.667 -14.437 1.00 74.12 87 PHE A O 1
ATOM 695 N N . PHE A 1 88 ? 6.018 0.157 -12.786 1.00 74.62 88 PHE A N 1
ATOM 696 C CA . PHE A 1 88 ? 6.177 1.550 -13.207 1.00 74.62 88 PHE A CA 1
ATOM 697 C C . PHE A 1 88 ? 7.644 2.013 -13.182 1.00 74.62 88 PHE A C 1
ATOM 699 O O . PHE A 1 88 ? 8.118 2.625 -14.140 1.00 74.62 88 PHE A O 1
ATOM 706 N N . LYS A 1 89 ? 8.399 1.656 -12.132 1.00 79.38 89 LYS A N 1
ATOM 707 C CA . LYS A 1 89 ? 9.849 1.921 -12.054 1.00 79.38 89 LYS A CA 1
ATOM 708 C C . LYS A 1 89 ? 10.619 1.237 -13.184 1.00 79.38 89 LYS A C 1
ATOM 710 O O . LYS A 1 89 ? 11.522 1.848 -13.749 1.00 79.38 89 LYS A O 1
ATOM 715 N N . PHE A 1 90 ? 10.253 0.001 -13.527 1.00 83.88 90 PHE A N 1
ATOM 716 C CA . PHE A 1 90 ? 10.854 -0.727 -14.644 1.00 83.88 90 PHE A CA 1
ATOM 717 C C . PHE A 1 90 ? 10.592 -0.029 -15.984 1.00 83.88 90 PHE A C 1
ATOM 719 O O . PHE A 1 90 ? 11.534 0.207 -16.738 1.00 83.88 90 PHE A O 1
ATOM 726 N N . VAL A 1 91 ? 9.342 0.368 -16.253 1.00 81.75 91 VAL A N 1
ATOM 727 C CA . VAL A 1 91 ? 8.973 1.081 -17.488 1.00 81.75 91 VAL A CA 1
ATOM 728 C C . VAL A 1 91 ? 9.731 2.406 -17.598 1.00 81.75 91 VAL A C 1
ATOM 730 O O . VAL A 1 91 ? 10.355 2.661 -18.625 1.00 81.75 91 VAL A O 1
ATOM 733 N N . ILE A 1 92 ? 9.758 3.223 -16.538 1.00 84.88 92 ILE A N 1
ATOM 734 C CA . ILE A 1 92 ? 10.522 4.482 -16.537 1.00 84.88 92 ILE A CA 1
ATOM 735 C C . ILE A 1 92 ? 12.010 4.221 -16.772 1.00 84.88 92 ILE A C 1
ATOM 737 O O . ILE A 1 92 ? 12.618 4.885 -17.610 1.00 84.88 92 ILE A O 1
ATOM 741 N N . GLY A 1 93 ? 12.596 3.250 -16.065 1.00 89.00 93 GLY A N 1
ATOM 742 C CA . GLY A 1 93 ? 14.008 2.903 -16.219 1.00 89.00 93 GLY A CA 1
ATOM 743 C C . GLY A 1 93 ? 14.351 2.502 -17.654 1.00 89.00 93 GLY A C 1
ATOM 744 O O . GLY A 1 93 ? 15.340 2.973 -18.211 1.00 89.00 93 GLY A O 1
ATOM 745 N N . PHE A 1 94 ? 13.492 1.703 -18.287 1.00 85.44 94 PHE A N 1
ATOM 746 C CA . PHE A 1 94 ? 13.651 1.299 -19.680 1.00 85.44 94 PHE A CA 1
ATOM 747 C C . PHE A 1 94 ? 13.596 2.492 -20.648 1.00 85.44 94 PHE A C 1
ATOM 749 O O . PHE A 1 94 ? 14.449 2.610 -21.530 1.00 85.44 94 PHE A O 1
ATOM 756 N N . PHE A 1 95 ? 12.657 3.422 -20.449 1.00 81.25 95 PHE A N 1
ATOM 757 C CA . PHE A 1 95 ? 12.574 4.646 -21.253 1.00 81.25 95 PHE A CA 1
ATOM 758 C C . PHE A 1 95 ? 13.804 5.543 -21.091 1.00 81.25 95 PHE A C 1
ATOM 760 O O . PHE A 1 95 ? 14.315 6.051 -22.088 1.00 81.25 95 PHE A O 1
ATOM 767 N N . VAL A 1 96 ? 14.316 5.702 -19.866 1.00 88.31 96 VAL A N 1
ATOM 768 C CA . VAL A 1 96 ? 15.542 6.474 -19.609 1.00 88.31 96 VAL A CA 1
ATOM 769 C C . VAL A 1 96 ? 16.727 5.875 -20.367 1.00 88.31 96 VAL A C 1
ATOM 771 O O . VAL A 1 96 ? 17.457 6.614 -21.020 1.00 88.31 96 VAL A O 1
ATOM 774 N N . ILE A 1 97 ? 16.878 4.547 -20.361 1.00 88.06 97 ILE A N 1
ATOM 775 C CA . ILE A 1 97 ? 17.957 3.861 -21.090 1.00 88.06 97 ILE A CA 1
ATOM 776 C C . ILE A 1 97 ? 17.849 4.098 -22.603 1.00 88.06 97 ILE A C 1
ATOM 778 O O . ILE A 1 97 ? 18.853 4.430 -23.233 1.00 88.06 97 ILE A O 1
ATOM 782 N N . ILE A 1 98 ? 16.651 3.971 -23.189 1.00 82.06 98 ILE A N 1
ATOM 783 C CA . ILE A 1 98 ? 16.437 4.217 -24.628 1.00 82.06 98 ILE A CA 1
ATOM 784 C C . ILE A 1 98 ? 16.788 5.660 -24.986 1.00 82.06 98 ILE A C 1
ATOM 786 O O . ILE A 1 98 ? 17.521 5.902 -25.945 1.00 82.06 98 ILE A O 1
ATOM 790 N N . ILE A 1 99 ? 16.293 6.616 -24.200 1.00 81.50 99 ILE A N 1
ATOM 791 C CA . ILE A 1 99 ? 16.563 8.038 -24.402 1.00 81.50 99 ILE A CA 1
ATOM 792 C C . ILE A 1 99 ? 18.077 8.300 -24.323 1.00 81.50 99 ILE A C 1
ATOM 794 O O . ILE A 1 99 ? 18.638 8.930 -25.219 1.00 81.50 99 ILE A O 1
ATOM 798 N N . SER A 1 100 ? 18.766 7.754 -23.316 1.00 82.81 100 SER A N 1
ATOM 799 C CA . SER A 1 100 ? 20.226 7.848 -23.187 1.00 82.81 100 SER A CA 1
ATOM 800 C C . SER A 1 100 ? 20.981 7.222 -24.366 1.00 82.81 100 SER A C 1
ATOM 802 O O . SER A 1 100 ? 21.976 7.789 -24.812 1.00 82.81 100 SER A O 1
ATOM 804 N N . ALA A 1 101 ? 20.516 6.097 -24.913 1.00 79.31 101 ALA A N 1
ATOM 805 C CA . ALA A 1 101 ? 21.138 5.471 -26.081 1.00 79.31 101 ALA A CA 1
ATOM 806 C C . ALA A 1 101 ? 21.032 6.360 -27.333 1.00 79.31 101 ALA A C 1
ATOM 808 O O . ALA A 1 101 ? 22.017 6.534 -28.054 1.00 79.31 101 ALA A O 1
ATOM 809 N N . VAL A 1 102 ? 19.869 6.986 -27.550 1.00 77.50 102 VAL A N 1
ATOM 810 C CA . VAL A 1 102 ? 19.666 7.965 -28.631 1.00 77.50 102 VAL A CA 1
ATOM 811 C C . VAL A 1 102 ? 20.579 9.183 -28.445 1.00 77.50 102 VAL A C 1
ATOM 813 O O . VAL A 1 102 ? 21.153 9.672 -29.422 1.00 77.50 102 VAL A O 1
ATOM 816 N N . PHE A 1 103 ? 20.779 9.641 -27.203 1.00 69.81 103 PHE A N 1
ATOM 817 C CA . PHE A 1 103 ? 21.712 10.728 -26.892 1.00 69.81 103 PHE A CA 1
ATOM 818 C C . PHE A 1 103 ? 23.162 10.383 -27.244 1.00 69.81 103 PHE A C 1
ATOM 820 O O . PHE A 1 103 ? 23.822 11.176 -27.912 1.00 69.81 103 PHE A O 1
ATOM 827 N N . ILE A 1 104 ? 23.650 9.208 -26.834 1.00 74.00 104 ILE A N 1
ATOM 828 C CA . ILE A 1 104 ? 25.028 8.768 -27.112 1.00 74.00 104 ILE A CA 1
ATOM 829 C C . ILE A 1 104 ? 25.263 8.665 -28.622 1.00 74.00 104 ILE A C 1
ATOM 831 O O . ILE A 1 104 ? 26.276 9.152 -29.123 1.00 74.00 104 ILE A O 1
ATOM 835 N N . TYR A 1 105 ? 24.306 8.086 -29.349 1.00 68.75 105 TYR A N 1
ATOM 836 C CA . TYR A 1 105 ? 24.381 7.969 -30.803 1.00 68.75 105 TYR A CA 1
ATOM 837 C C . TYR A 1 105 ? 24.413 9.342 -31.491 1.00 68.75 105 TYR A C 1
ATOM 839 O O . TYR A 1 105 ? 25.242 9.582 -32.366 1.00 68.75 105 TYR A O 1
ATOM 847 N N . SER A 1 106 ? 23.563 10.275 -31.053 1.00 62.69 106 SER A N 1
ATOM 848 C CA . SER A 1 106 ? 23.501 11.627 -31.627 1.00 62.69 106 SER A CA 1
ATOM 849 C C . SER A 1 106 ? 24.770 12.439 -31.353 1.00 62.69 106 SER A C 1
ATOM 851 O O . SER A 1 106 ? 25.201 13.209 -32.208 1.00 62.69 106 SER A O 1
ATOM 853 N N . PHE A 1 107 ? 25.397 12.250 -30.187 1.00 60.38 107 PHE A N 1
ATOM 854 C CA . PHE A 1 107 ? 26.640 12.938 -29.838 1.00 60.38 107 PHE A CA 1
ATOM 855 C C . PHE A 1 107 ? 27.837 12.409 -30.639 1.00 60.38 107 PHE A C 1
ATOM 857 O O . PHE A 1 107 ? 28.662 13.203 -31.080 1.00 60.38 107 PHE A O 1
ATOM 864 N N . GLN A 1 108 ? 27.909 11.094 -30.891 1.00 62.16 108 GLN A N 1
ATOM 865 C CA . GLN A 1 108 ? 28.950 10.507 -31.749 1.00 62.16 108 GLN A CA 1
ATOM 866 C C . GLN A 1 108 ? 28.879 10.997 -33.201 1.00 62.16 108 GLN A C 1
ATOM 868 O O . GLN A 1 108 ? 29.906 11.093 -33.861 1.00 62.16 108 GLN A O 1
ATOM 873 N N . VAL A 1 109 ? 27.689 11.344 -33.695 1.00 58.81 109 VAL A N 1
ATOM 874 C CA . VAL A 1 109 ? 27.511 11.903 -35.046 1.00 58.81 109 VAL A CA 1
ATOM 875 C C . VAL A 1 109 ? 27.996 13.364 -35.146 1.00 58.81 109 VAL A C 1
ATOM 877 O O . VAL A 1 109 ? 28.224 13.848 -36.250 1.00 58.81 109 VAL A O 1
ATOM 880 N N . GLN A 1 110 ? 28.193 14.068 -34.022 1.00 53.94 110 GLN A N 1
ATOM 881 C CA . GLN A 1 110 ? 28.533 15.501 -33.976 1.00 53.94 110 GLN A CA 1
ATOM 882 C C . GLN A 1 110 ? 29.934 15.828 -33.431 1.00 53.94 110 GLN A C 1
ATOM 884 O O . GLN A 1 110 ? 30.244 17.007 -33.249 1.00 53.94 110 GLN A O 1
ATOM 889 N N . THR A 1 111 ? 30.804 14.845 -33.175 1.00 48.09 111 THR A N 1
ATOM 890 C CA . THR A 1 111 ? 32.182 15.124 -32.733 1.00 48.09 111 THR A CA 1
ATOM 891 C C . THR A 1 111 ? 33.054 15.638 -33.881 1.00 48.09 111 THR A C 1
ATOM 893 O O . THR A 1 111 ? 33.901 14.912 -34.378 1.00 48.09 111 THR A O 1
ATOM 896 N N . ASP A 1 112 ? 32.830 16.893 -34.267 1.00 49.31 112 ASP A N 1
ATOM 897 C CA . ASP A 1 112 ? 33.771 17.761 -34.989 1.00 49.31 112 ASP A CA 1
ATOM 898 C C . ASP A 1 112 ? 33.624 19.239 -34.564 1.00 49.31 112 ASP A C 1
ATOM 900 O O . ASP A 1 112 ? 34.107 20.144 -35.239 1.00 49.31 112 ASP A O 1
ATOM 904 N N . THR A 1 113 ? 32.954 19.553 -33.446 1.00 49.66 113 THR A N 1
ATOM 905 C CA . THR A 1 113 ? 32.859 20.956 -33.003 1.00 49.66 113 THR A CA 1
ATOM 906 C C . THR A 1 113 ? 33.010 21.127 -31.498 1.00 49.66 113 THR A C 1
ATOM 908 O O . THR A 1 113 ? 32.288 20.548 -30.686 1.00 49.66 113 THR A O 1
ATOM 911 N N . GLU A 1 114 ? 34.007 21.937 -31.155 1.00 49.97 114 GLU A N 1
ATOM 912 C CA . GLU A 1 114 ? 34.469 22.257 -29.814 1.00 49.97 114 GLU A CA 1
ATOM 913 C C . GLU A 1 114 ? 33.397 22.947 -28.952 1.00 49.97 114 GLU A C 1
ATOM 915 O O . GLU A 1 114 ? 32.619 23.775 -29.417 1.00 49.97 114 GLU A O 1
ATOM 920 N N . GLY A 1 115 ? 33.446 22.658 -27.648 1.00 58.97 115 GLY A N 1
ATOM 921 C CA . GLY A 1 115 ? 33.177 23.647 -26.606 1.00 58.97 115 GLY A CA 1
ATOM 922 C C . GLY A 1 115 ? 31.720 23.954 -26.224 1.00 58.97 115 GLY A C 1
ATOM 923 O O . GLY A 1 115 ? 31.048 24.774 -26.837 1.00 58.97 115 GLY A O 1
ATOM 924 N N . SER A 1 116 ? 31.366 23.502 -25.015 1.00 53.25 116 SER A N 1
ATOM 925 C CA . SER A 1 116 ? 30.747 24.311 -23.940 1.00 53.25 116 SER A CA 1
ATOM 926 C C . SER A 1 116 ? 29.211 24.377 -23.735 1.00 53.25 116 SER A C 1
ATOM 928 O O . SER A 1 116 ? 28.411 24.597 -24.634 1.00 53.25 116 SER A O 1
ATOM 930 N N . THR A 1 117 ? 28.861 24.322 -22.439 1.00 52.03 117 THR A N 1
ATOM 931 C CA . THR A 1 117 ? 27.668 24.823 -21.713 1.00 52.03 117 THR A CA 1
ATOM 932 C C . THR A 1 117 ? 26.285 24.168 -21.896 1.00 52.03 117 THR A C 1
ATOM 934 O O . THR A 1 117 ? 25.774 23.951 -22.990 1.00 52.03 117 THR A O 1
ATOM 937 N N . SER A 1 118 ? 25.636 23.915 -20.751 1.00 55.66 118 SER A N 1
ATOM 938 C CA . SER A 1 118 ? 24.363 23.196 -20.568 1.00 55.66 118 SER A CA 1
ATOM 939 C C . SER A 1 118 ? 23.138 23.826 -21.243 1.00 55.66 118 SER A C 1
ATOM 941 O O . SER A 1 118 ? 22.138 23.137 -21.425 1.00 55.66 118 SER A O 1
ATOM 943 N N . PHE A 1 119 ? 23.200 25.098 -21.652 1.00 52.88 119 PHE A N 1
ATOM 944 C CA . PHE A 1 119 ? 22.103 25.776 -22.355 1.00 52.88 119 PHE A CA 1
ATOM 945 C C . PHE A 1 119 ? 22.065 25.468 -23.861 1.00 52.88 119 PHE A C 1
ATOM 947 O O . PHE A 1 119 ? 20.989 25.424 -24.448 1.00 52.88 119 PHE A O 1
ATOM 954 N N . GLN A 1 120 ? 23.208 25.140 -24.473 1.00 61.09 120 GLN A N 1
ATOM 955 C CA . GLN A 1 120 ? 23.266 24.718 -25.879 1.00 61.09 120 GLN A CA 1
ATOM 956 C C . GLN A 1 120 ? 22.767 23.282 -26.082 1.00 61.09 120 GLN A C 1
ATOM 958 O O . GLN A 1 120 ? 22.500 22.870 -27.206 1.00 61.09 120 GLN A O 1
ATOM 963 N N . PHE A 1 121 ? 22.635 22.506 -25.003 1.00 62.09 121 PHE A N 1
ATOM 964 C CA . PHE A 1 121 ? 22.155 21.129 -25.058 1.00 62.09 121 PHE A CA 1
ATOM 965 C C . PHE A 1 121 ? 20.707 21.049 -25.546 1.00 62.09 121 PHE A C 1
ATOM 967 O O . PHE A 1 121 ? 20.416 20.263 -26.441 1.00 62.09 121 PHE A O 1
ATOM 974 N N . PHE A 1 122 ? 19.810 21.877 -24.998 1.00 64.69 122 PHE A N 1
ATOM 975 C CA . PHE A 1 122 ? 18.404 21.886 -25.414 1.00 64.69 122 PHE A CA 1
ATOM 976 C C . PHE A 1 122 ? 18.249 22.347 -26.863 1.00 64.69 122 PHE A C 1
ATOM 978 O O . PHE A 1 122 ? 17.485 21.750 -27.614 1.00 64.69 122 PHE A O 1
ATOM 985 N N . GLU A 1 123 ? 19.012 23.355 -27.282 1.00 69.62 123 GLU A N 1
ATOM 986 C CA . GLU A 1 123 ? 18.997 23.844 -28.662 1.00 69.62 123 GLU A CA 1
ATOM 987 C C . GLU A 1 123 ? 19.534 22.802 -29.649 1.00 69.62 123 GLU A C 1
ATOM 989 O O . GLU A 1 123 ? 18.875 22.499 -30.642 1.00 69.62 123 GLU A O 1
ATOM 994 N N . LYS A 1 124 ? 20.681 22.177 -29.347 1.00 68.00 124 LYS A N 1
ATOM 995 C CA . LYS A 1 124 ? 21.256 21.095 -30.163 1.00 68.00 124 LYS A CA 1
ATOM 996 C C . LYS A 1 124 ? 20.354 19.861 -30.185 1.00 68.00 124 LYS A C 1
ATOM 998 O O . LYS A 1 124 ? 20.231 19.223 -31.226 1.00 68.00 124 LYS A O 1
ATOM 1003 N N . PHE A 1 125 ? 19.669 19.562 -29.080 1.00 67.81 125 PHE A N 1
ATOM 1004 C CA . PHE A 1 125 ? 18.665 18.502 -29.007 1.00 67.81 125 PHE A CA 1
ATOM 1005 C C . PHE A 1 125 ? 17.469 18.795 -29.911 1.00 67.81 125 PHE A C 1
ATOM 1007 O O . PHE A 1 125 ? 17.151 17.976 -30.765 1.00 67.81 125 PHE A O 1
ATOM 1014 N N . PHE A 1 126 ? 16.833 19.963 -29.782 1.00 75.62 126 PHE A N 1
ATOM 1015 C CA . PHE A 1 126 ? 15.699 20.329 -30.634 1.00 75.62 126 PHE A CA 1
ATOM 1016 C C . PHE A 1 126 ? 16.099 20.452 -32.107 1.00 75.62 126 PHE A C 1
ATOM 1018 O O . PHE A 1 126 ? 15.295 20.122 -32.974 1.00 75.62 126 PHE A O 1
ATOM 1025 N N . HIS A 1 127 ? 17.336 20.858 -32.401 1.00 74.75 127 HIS A N 1
ATOM 1026 C CA . HIS A 1 127 ? 17.872 20.897 -33.759 1.00 74.75 127 HIS A CA 1
ATOM 1027 C C . HIS A 1 127 ? 18.161 19.495 -34.330 1.00 74.75 127 HIS A C 1
ATOM 1029 O O . HIS A 1 127 ? 17.822 19.208 -35.476 1.00 74.75 127 HIS A O 1
ATOM 1035 N N . GLY A 1 128 ? 18.721 18.581 -33.531 1.00 69.00 128 GLY A N 1
ATOM 1036 C CA . GLY A 1 128 ? 18.893 17.171 -33.903 1.00 69.00 128 GLY A CA 1
ATOM 1037 C C . GLY A 1 128 ? 17.552 16.453 -34.082 1.00 69.00 128 GLY A C 1
ATOM 1038 O O . GLY A 1 128 ? 17.351 15.693 -35.025 1.00 69.00 128 GLY A O 1
ATOM 1039 N N . LEU A 1 129 ? 16.580 16.759 -33.225 1.00 69.25 129 LEU A N 1
ATOM 1040 C CA . LEU A 1 129 ? 15.242 16.184 -33.291 1.00 69.25 129 LEU A CA 1
ATOM 1041 C C . LEU A 1 129 ? 14.447 16.744 -34.477 1.00 69.25 129 LEU A C 1
ATOM 1043 O O . LEU A 1 129 ? 13.753 15.988 -35.153 1.00 69.25 129 LEU A O 1
ATOM 1047 N N . SER A 1 130 ? 14.590 18.037 -34.788 1.00 73.75 130 SER A N 1
ATOM 1048 C CA . SER A 1 130 ? 13.951 18.665 -35.952 1.00 73.75 130 SER A CA 1
ATOM 1049 C C . SER A 1 130 ? 14.575 18.254 -37.285 1.00 73.75 130 SE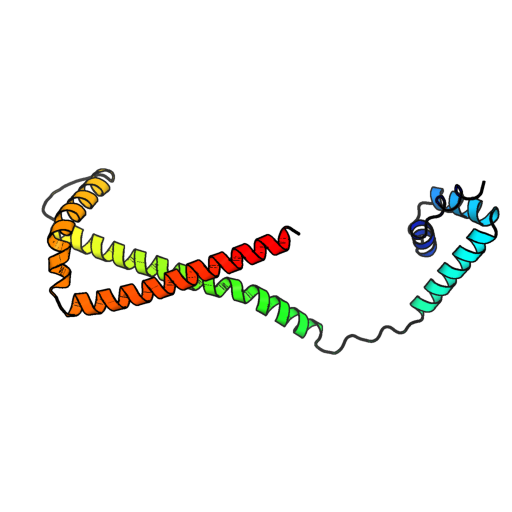R A C 1
ATOM 1051 O O . SER A 1 130 ? 13.876 18.264 -38.293 1.00 73.75 130 SER A O 1
ATOM 1053 N N . THR A 1 131 ? 15.841 17.830 -37.305 1.00 69.69 131 THR A N 1
ATOM 1054 C CA . THR A 1 131 ? 16.490 17.232 -38.488 1.00 69.69 131 THR A CA 1
ATOM 1055 C C . THR A 1 131 ? 16.196 15.734 -38.634 1.00 69.69 131 THR A C 1
ATOM 1057 O O . THR A 1 131 ? 16.142 15.222 -39.755 1.00 69.69 131 THR A O 1
ATOM 1060 N N . MET A 1 132 ? 15.919 15.027 -37.532 1.00 62.78 132 MET A N 1
ATOM 1061 C CA . MET A 1 132 ? 15.459 13.632 -37.558 1.00 62.78 132 MET A CA 1
ATOM 1062 C C . MET A 1 132 ? 13.964 13.481 -37.882 1.00 62.78 132 MET A C 1
ATOM 1064 O O . MET A 1 132 ? 13.601 12.554 -38.602 1.00 62.78 132 MET A O 1
ATOM 1068 N N . LEU A 1 133 ? 13.101 14.389 -37.413 1.00 68.25 133 LEU A N 1
ATOM 1069 C CA . LEU A 1 133 ? 11.646 14.392 -37.653 1.00 68.25 133 LEU A CA 1
ATOM 1070 C C . LEU A 1 133 ? 11.236 14.233 -39.133 1.00 68.25 133 LEU A C 1
ATOM 1072 O O . LEU A 1 133 ? 10.403 13.373 -39.418 1.00 68.25 133 LEU A O 1
ATOM 1076 N N . PRO A 1 134 ? 11.806 14.983 -40.096 1.00 72.81 134 PRO A N 1
ATOM 1077 C CA . PRO A 1 134 ? 11.464 14.824 -41.508 1.00 72.81 134 PRO A CA 1
ATOM 1078 C C . PRO A 1 134 ? 11.933 13.485 -42.097 1.00 72.81 134 PRO A C 1
ATOM 1080 O O . PRO A 1 134 ? 11.330 12.991 -43.046 1.00 72.81 134 PRO A O 1
ATOM 1083 N N . ASN A 1 135 ? 12.960 12.862 -41.512 1.00 66.81 135 ASN A N 1
ATOM 1084 C CA . ASN A 1 135 ? 13.461 11.542 -41.907 1.00 66.81 135 ASN A CA 1
ATOM 1085 C C . ASN A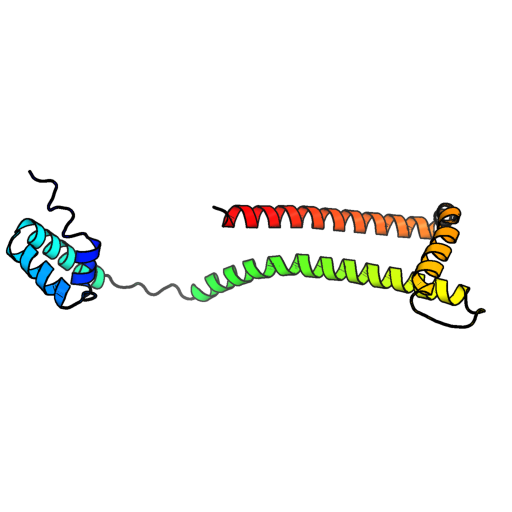 1 135 ? 12.822 10.393 -41.112 1.00 66.81 135 ASN A C 1
ATOM 1087 O O . ASN A 1 135 ? 13.082 9.227 -41.403 1.00 66.81 135 ASN A O 1
ATOM 1091 N N . PHE A 1 136 ? 11.960 10.698 -40.141 1.00 66.69 136 PHE A N 1
ATOM 1092 C CA . PHE A 1 136 ? 11.285 9.717 -39.297 1.00 66.69 136 PHE A CA 1
ATOM 1093 C C . PHE A 1 136 ? 10.495 8.665 -40.097 1.00 66.69 136 PHE A C 1
ATOM 1095 O O . PHE A 1 136 ? 10.624 7.483 -39.782 1.00 66.69 136 PHE A O 1
ATOM 1102 N N . PRO A 1 137 ? 9.774 9.012 -41.185 1.00 70.62 137 PRO A N 1
ATOM 1103 C CA . PRO A 1 137 ? 9.105 8.014 -42.022 1.00 70.62 137 PRO A CA 1
ATOM 1104 C C . PRO A 1 137 ? 10.081 7.019 -42.669 1.00 70.62 137 PRO A C 1
ATOM 1106 O O . PRO A 1 137 ? 9.764 5.839 -42.800 1.00 70.62 137 PRO A O 1
ATOM 1109 N N . ASN A 1 138 ? 11.297 7.464 -43.008 1.00 69.50 138 ASN A N 1
ATOM 1110 C CA . ASN A 1 138 ? 12.324 6.611 -43.610 1.00 69.50 138 ASN A CA 1
ATOM 1111 C C . ASN A 1 138 ? 12.914 5.611 -42.605 1.00 69.50 138 ASN A C 1
ATOM 1113 O O . ASN A 1 138 ? 13.408 4.563 -43.013 1.00 69.50 138 ASN A O 1
ATOM 1117 N N . ILE A 1 139 ? 12.817 5.869 -41.299 1.00 65.88 139 ILE A N 1
ATOM 1118 C CA . ILE A 1 139 ? 13.266 4.937 -40.252 1.00 65.88 139 ILE A CA 1
ATOM 1119 C C . ILE A 1 139 ? 12.351 3.695 -40.193 1.00 65.88 139 ILE A C 1
ATOM 1121 O O . ILE A 1 139 ? 12.829 2.589 -39.946 1.00 65.88 139 ILE A O 1
ATOM 1125 N N . PHE A 1 140 ? 11.063 3.839 -40.532 1.00 66.94 140 PHE A N 1
ATOM 1126 C CA . PHE A 1 140 ? 10.105 2.724 -40.644 1.00 66.94 140 PHE A CA 1
ATOM 1127 C C . PHE A 1 140 ? 10.191 1.954 -41.969 1.00 66.94 140 PHE A C 1
ATOM 1129 O O . PHE A 1 140 ? 9.474 0.972 -42.164 1.00 66.94 140 PHE A O 1
ATOM 1136 N N . SER A 1 141 ? 11.069 2.365 -42.889 1.00 73.50 141 SER A N 1
ATOM 1137 C CA . SER A 1 141 ? 11.302 1.607 -44.126 1.00 73.50 141 SER A CA 1
ATOM 1138 C C . SER A 1 141 ? 12.029 0.283 -43.866 1.00 73.50 141 SER A C 1
ATOM 1140 O O . SER A 1 141 ? 11.889 -0.669 -44.634 1.00 73.50 141 SER A O 1
ATOM 1142 N N . ASN A 1 142 ? 12.779 0.189 -42.763 1.00 81.25 142 ASN A N 1
ATOM 1143 C CA . ASN A 1 142 ? 13.477 -1.029 -42.387 1.00 81.25 142 ASN A CA 1
ATOM 1144 C C . ASN A 1 142 ? 12.525 -1.990 -41.661 1.00 81.25 142 ASN A C 1
ATOM 1146 O O . ASN A 1 142 ? 12.036 -1.698 -40.568 1.00 81.25 142 ASN A O 1
ATOM 1150 N N . SER A 1 143 ? 12.316 -3.171 -42.248 1.00 80.69 143 SER A N 1
ATOM 1151 C CA . SER A 1 143 ? 11.391 -4.181 -41.726 1.00 80.69 143 SER A CA 1
ATOM 1152 C C . SER A 1 143 ? 11.695 -4.587 -40.276 1.00 80.69 143 SER A C 1
ATOM 1154 O O . SER A 1 143 ? 10.769 -4.815 -39.501 1.00 80.69 143 SER A O 1
ATOM 1156 N N . SER A 1 144 ? 12.970 -4.622 -39.874 1.00 78.62 144 SER A N 1
ATOM 1157 C CA . SER A 1 144 ? 13.373 -4.955 -38.501 1.00 78.62 144 SER A CA 1
ATOM 1158 C C . SER A 1 144 ? 13.002 -3.854 -37.509 1.00 78.62 144 SER A C 1
ATOM 1160 O O . SER A 1 144 ? 12.537 -4.146 -36.408 1.00 78.62 144 SER A O 1
ATOM 1162 N N . ILE A 1 145 ? 13.156 -2.587 -37.903 1.00 77.38 145 ILE A N 1
ATOM 1163 C CA . ILE A 1 145 ? 12.799 -1.438 -37.061 1.00 77.38 145 ILE A CA 1
ATOM 1164 C C . ILE A 1 145 ? 11.282 -1.375 -36.872 1.00 77.38 145 ILE A C 1
ATOM 1166 O O . ILE A 1 145 ? 10.813 -1.142 -35.761 1.00 77.38 145 ILE A O 1
ATOM 1170 N N . THR A 1 146 ? 10.509 -1.668 -37.916 1.00 82.50 146 THR A N 1
ATOM 1171 C CA . THR A 1 146 ? 9.042 -1.712 -37.840 1.00 82.50 146 THR A CA 1
ATOM 1172 C C . THR A 1 146 ? 8.544 -2.844 -36.939 1.00 82.50 146 THR A C 1
ATOM 1174 O O . THR A 1 146 ? 7.632 -2.630 -36.139 1.00 82.50 146 THR A O 1
ATOM 1177 N N . ILE A 1 147 ? 9.180 -4.021 -36.979 1.00 84.38 147 ILE A N 1
ATOM 1178 C CA . ILE A 1 147 ? 8.868 -5.127 -36.057 1.00 84.38 147 ILE A CA 1
ATOM 1179 C C . ILE A 1 147 ? 9.156 -4.715 -34.605 1.00 84.38 147 ILE A C 1
ATOM 1181 O O . ILE A 1 147 ? 8.281 -4.852 -33.748 1.00 84.38 147 ILE A O 1
ATOM 1185 N N . ILE A 1 148 ? 10.333 -4.142 -34.332 1.00 79.75 148 ILE A N 1
ATOM 1186 C CA . ILE A 1 148 ? 10.713 -3.675 -32.987 1.00 79.75 148 ILE A CA 1
ATOM 1187 C C . ILE A 1 148 ? 9.771 -2.565 -32.501 1.00 79.75 148 ILE A C 1
ATOM 1189 O O . ILE A 1 148 ? 9.300 -2.608 -31.364 1.00 79.75 148 ILE A O 1
ATOM 1193 N N . GLY A 1 149 ? 9.443 -1.606 -33.368 1.00 80.75 149 GLY A N 1
ATOM 1194 C CA . GLY A 1 149 ? 8.509 -0.521 -33.074 1.00 80.75 149 GLY A CA 1
ATOM 1195 C C . GLY A 1 149 ? 7.110 -1.035 -32.739 1.00 80.75 149 GLY A C 1
ATOM 1196 O O . GLY A 1 149 ? 6.509 -0.583 -31.767 1.00 80.75 149 GLY A O 1
ATOM 1197 N N . SER A 1 150 ? 6.616 -2.034 -33.476 1.00 83.38 150 SER A N 1
ATOM 1198 C CA . SER A 1 150 ? 5.312 -2.650 -33.201 1.00 83.38 150 SER A CA 1
ATOM 1199 C C . SER A 1 150 ? 5.269 -3.357 -31.840 1.00 83.38 150 SER A C 1
ATOM 1201 O O . SER A 1 150 ? 4.310 -3.180 -31.088 1.00 83.38 150 SER A O 1
ATOM 1203 N N . ALA A 1 151 ? 6.334 -4.078 -31.467 1.00 82.06 151 ALA A N 1
ATOM 1204 C CA . ALA A 1 151 ? 6.445 -4.721 -30.158 1.00 82.06 151 ALA A CA 1
ATOM 1205 C C . ALA A 1 151 ? 6.487 -3.687 -29.019 1.00 82.06 151 ALA A C 1
ATOM 1207 O O . ALA A 1 151 ? 5.823 -3.854 -27.996 1.00 82.06 151 ALA A O 1
ATOM 1208 N N . LEU A 1 152 ? 7.209 -2.581 -29.225 1.00 81.69 152 LEU A N 1
ATOM 1209 C CA . LEU A 1 152 ? 7.256 -1.452 -28.296 1.00 81.69 152 LEU A CA 1
ATOM 1210 C C . LEU A 1 152 ? 5.877 -0.813 -28.093 1.00 81.69 152 LEU A C 1
ATOM 1212 O O . LEU A 1 152 ? 5.501 -0.538 -26.957 1.00 81.69 152 LEU A O 1
ATOM 1216 N N . ILE A 1 153 ? 5.105 -0.626 -29.167 1.00 88.00 153 ILE A N 1
ATOM 1217 C CA . ILE A 1 153 ? 3.740 -0.083 -29.095 1.00 88.00 153 ILE A CA 1
ATOM 1218 C C . ILE A 1 153 ? 2.826 -1.008 -28.284 1.00 88.00 153 ILE A C 1
ATOM 1220 O O . ILE A 1 153 ? 2.062 -0.520 -27.455 1.00 88.00 153 ILE A O 1
ATOM 1224 N N . ILE A 1 154 ? 2.925 -2.329 -28.462 1.00 88.12 154 ILE A N 1
ATOM 1225 C CA . ILE A 1 154 ? 2.142 -3.299 -27.676 1.00 88.12 154 ILE A CA 1
ATOM 1226 C C . ILE A 1 154 ? 2.488 -3.195 -26.185 1.00 88.12 154 ILE A C 1
ATOM 1228 O O . ILE A 1 154 ? 1.588 -3.125 -25.349 1.00 88.12 154 ILE A O 1
ATOM 1232 N N . ILE A 1 155 ? 3.779 -3.122 -25.844 1.00 83.75 155 ILE A N 1
ATOM 1233 C CA . ILE A 1 155 ? 4.231 -2.936 -24.455 1.00 83.75 155 ILE A CA 1
ATOM 1234 C C . ILE A 1 155 ? 3.696 -1.616 -23.885 1.00 83.75 155 ILE A C 1
ATOM 1236 O O . ILE A 1 155 ? 3.253 -1.573 -22.738 1.00 83.75 155 ILE A O 1
ATOM 1240 N N . LEU A 1 156 ? 3.690 -0.553 -24.689 1.00 85.75 156 LEU A N 1
ATOM 1241 C CA . LEU A 1 156 ? 3.194 0.762 -24.293 1.00 85.75 156 LEU A CA 1
ATOM 1242 C C . LEU A 1 156 ? 1.680 0.738 -24.052 1.00 85.75 156 LEU A C 1
ATOM 1244 O O . LEU A 1 156 ? 1.224 1.268 -23.046 1.00 85.75 156 LEU A O 1
ATOM 1248 N N . PHE A 1 157 ? 0.914 0.042 -24.896 1.00 88.19 157 PHE A N 1
ATOM 1249 C CA . PHE A 1 157 ? -0.517 -0.183 -24.679 1.00 88.19 157 PHE A CA 1
ATOM 1250 C C . PHE A 1 157 ? -0.795 -0.960 -23.391 1.00 88.19 157 PHE A C 1
ATOM 1252 O O . PHE A 1 157 ? -1.678 -0.571 -22.628 1.00 88.19 157 PHE A O 1
ATOM 1259 N N . ILE A 1 158 ? -0.026 -2.018 -23.119 1.00 85.50 158 ILE A N 1
ATOM 1260 C CA . ILE A 1 158 ? -0.132 -2.780 -21.866 1.00 85.50 158 ILE A CA 1
ATOM 1261 C C . ILE A 1 158 ? 0.177 -1.865 -20.674 1.00 85.50 158 ILE A C 1
ATOM 1263 O O . ILE A 1 158 ? -0.577 -1.838 -19.703 1.00 85.50 158 ILE A O 1
ATOM 1267 N N . ALA A 1 159 ? 1.239 -1.062 -20.755 1.00 81.56 159 ALA A N 1
ATOM 1268 C CA . ALA A 1 159 ? 1.603 -0.124 -19.699 1.00 81.56 159 ALA A CA 1
ATOM 1269 C C . ALA A 1 159 ? 0.529 0.954 -19.475 1.00 81.56 159 ALA A C 1
ATOM 1271 O O . ALA A 1 159 ? 0.168 1.227 -18.330 1.00 81.56 159 ALA A O 1
ATOM 1272 N N . SER A 1 160 ? -0.029 1.527 -20.545 1.00 82.81 160 SER A N 1
ATOM 1273 C CA . SER A 1 160 ? -1.132 2.489 -20.467 1.00 82.81 160 SER A CA 1
ATOM 1274 C C . SER A 1 160 ? -2.390 1.869 -19.862 1.00 82.81 160 SER A C 1
ATOM 1276 O O . SER A 1 160 ? -3.029 2.505 -19.027 1.00 82.81 160 SER A O 1
ATOM 1278 N N . PHE A 1 161 ? -2.720 0.626 -20.221 1.00 89.00 161 PHE A N 1
ATOM 1279 C CA . PHE A 1 161 ? -3.835 -0.104 -19.620 1.00 89.00 161 PHE A CA 1
ATOM 1280 C C . PHE A 1 161 ? -3.649 -0.258 -18.104 1.00 89.00 161 PHE A C 1
ATOM 1282 O O . PHE A 1 161 ? -4.525 0.135 -17.336 1.00 89.00 161 PHE A O 1
ATOM 1289 N N . TYR A 1 162 ? -2.476 -0.723 -17.660 1.00 83.62 162 TYR A N 1
ATOM 1290 C CA . TYR A 1 162 ? -2.165 -0.838 -16.230 1.00 83.62 162 TYR A CA 1
ATOM 1291 C C . TYR A 1 162 ? -2.169 0.511 -15.503 1.00 83.62 162 TYR A C 1
ATOM 1293 O O . TYR A 1 162 ? -2.602 0.586 -14.354 1.00 83.62 162 TYR A O 1
ATOM 1301 N N . MET A 1 163 ? -1.715 1.584 -16.153 1.00 82.12 163 MET A N 1
ATOM 1302 C CA . MET A 1 163 ? -1.731 2.930 -15.576 1.00 82.12 163 MET A CA 1
ATOM 1303 C C . MET A 1 163 ? -3.163 3.429 -15.341 1.00 82.12 163 MET A C 1
ATOM 1305 O O . MET A 1 163 ? -3.465 3.965 -14.273 1.00 82.12 163 MET A O 1
ATOM 1309 N N . VAL A 1 164 ? -4.053 3.220 -16.314 1.00 86.50 164 VAL A N 1
ATOM 1310 C CA . VAL A 1 164 ? -5.476 3.569 -16.198 1.00 86.50 164 VAL A CA 1
ATOM 1311 C C . VAL A 1 164 ? -6.148 2.739 -15.103 1.00 86.50 164 VAL A C 1
ATOM 1313 O O . VAL A 1 164 ? -6.831 3.300 -14.244 1.00 86.50 164 VAL A O 1
ATOM 1316 N N . GLU A 1 165 ? -5.899 1.430 -15.076 1.00 81.44 165 GLU A N 1
ATOM 1317 C CA . GLU A 1 165 ? -6.447 0.525 -14.060 1.00 81.44 165 GLU A CA 1
ATOM 1318 C C . GLU A 1 165 ? -5.974 0.910 -12.648 1.00 81.44 165 GLU A C 1
ATOM 1320 O O . GLU A 1 165 ? -6.771 1.021 -11.712 1.00 81.44 165 GLU A O 1
ATOM 1325 N N . SER A 1 166 ? -4.686 1.232 -12.499 1.00 76.69 166 SER A N 1
ATOM 1326 C CA . SER A 1 166 ? -4.118 1.725 -11.243 1.00 76.69 166 SER A CA 1
ATOM 1327 C C . SER A 1 166 ? -4.787 3.022 -10.780 1.00 76.69 166 SER A C 1
ATOM 1329 O O . SER A 1 166 ? -5.057 3.179 -9.588 1.00 76.69 166 SER A O 1
ATOM 1331 N N . HIS A 1 167 ? -5.075 3.951 -11.697 1.00 77.62 167 HIS A N 1
ATOM 1332 C CA . HIS A 1 167 ? -5.756 5.202 -11.365 1.00 77.62 167 HIS A CA 1
ATOM 1333 C C . HIS A 1 167 ? -7.205 4.957 -10.909 1.00 77.62 167 HIS A C 1
ATOM 1335 O O . HIS A 1 167 ? -7.667 5.576 -9.946 1.00 77.62 167 HIS A O 1
ATOM 1341 N N . PHE A 1 168 ? -7.918 4.017 -11.539 1.00 81.75 168 PHE A N 1
ATOM 1342 C CA . PHE A 1 168 ? -9.262 3.624 -11.105 1.00 81.75 168 PHE A CA 1
ATOM 1343 C C . PHE A 1 168 ? -9.271 2.987 -9.711 1.00 81.75 168 PHE A C 1
ATOM 1345 O O . PHE A 1 168 ? -10.116 3.343 -8.886 1.00 81.75 168 PHE A O 1
ATOM 1352 N N . HIS A 1 169 ? -8.330 2.088 -9.416 1.00 75.06 169 HIS A N 1
ATOM 1353 C CA . HIS A 1 169 ? -8.206 1.482 -8.087 1.00 75.06 169 HIS A CA 1
ATOM 1354 C C . HIS A 1 169 ? -7.835 2.501 -7.005 1.00 75.06 169 HIS A C 1
ATOM 1356 O O . HIS A 1 169 ? -8.401 2.462 -5.910 1.00 75.06 169 HIS A O 1
ATOM 1362 N N . PHE A 1 170 ? -6.942 3.443 -7.315 1.00 73.44 170 PHE A N 1
ATOM 1363 C CA . PHE A 1 170 ? -6.590 4.534 -6.408 1.00 73.44 170 PHE A CA 1
ATOM 1364 C C . PHE A 1 170 ? -7.796 5.430 -6.097 1.00 73.44 170 PHE A C 1
ATOM 1366 O O . PHE A 1 170 ? -8.070 5.717 -4.931 1.00 73.44 170 PHE A O 1
ATOM 1373 N N . LYS A 1 171 ? -8.576 5.796 -7.123 1.00 74.19 171 LYS A N 1
ATOM 1374 C CA . LYS A 1 171 ? -9.796 6.593 -6.950 1.00 74.19 171 LYS A CA 1
ATOM 1375 C C . LYS A 1 171 ? -10.828 5.879 -6.067 1.00 74.19 171 LYS A C 1
ATOM 1377 O O . LYS A 1 171 ? -11.350 6.484 -5.139 1.00 74.19 171 LYS A O 1
ATOM 1382 N N . LYS A 1 172 ? -11.051 4.576 -6.282 1.00 76.94 172 LYS A N 1
ATOM 1383 C CA . LYS A 1 172 ? -11.947 3.764 -5.434 1.00 76.94 172 LYS A CA 1
ATOM 1384 C C . LYS A 1 172 ? -11.492 3.703 -3.971 1.00 76.94 172 LYS A C 1
ATOM 1386 O O . LYS A 1 172 ? -12.339 3.720 -3.084 1.00 76.94 172 LYS A O 1
ATOM 1391 N N . LYS A 1 173 ? -10.179 3.636 -3.709 1.00 74.12 173 LYS A N 1
ATOM 1392 C CA . LYS A 1 173 ? -9.632 3.678 -2.341 1.00 74.12 173 LYS A CA 1
ATOM 1393 C C . LYS A 1 173 ? -9.902 5.034 -1.677 1.00 74.12 173 LYS A C 1
ATOM 1395 O O . LYS A 1 173 ? -10.364 5.053 -0.544 1.00 74.12 173 LYS A O 1
ATOM 1400 N N . LEU A 1 174 ? -9.679 6.148 -2.379 1.00 74.62 174 LEU A N 1
ATOM 1401 C CA . LEU A 1 174 ? -9.970 7.494 -1.859 1.00 74.62 174 LEU A CA 1
ATOM 1402 C C . LEU A 1 174 ? -11.453 7.686 -1.515 1.00 74.62 174 LEU A C 1
ATOM 1404 O O . LEU A 1 174 ? -11.769 8.171 -0.431 1.00 74.62 174 LEU A O 1
ATOM 1408 N N . ASP A 1 175 ? -12.352 7.244 -2.395 1.00 75.25 175 ASP A N 1
ATOM 1409 C CA . ASP A 1 175 ? -13.800 7.358 -2.176 1.00 75.25 175 ASP A CA 1
ATOM 1410 C C . ASP A 1 175 ? -14.279 6.521 -0.972 1.00 75.25 175 ASP A C 1
ATOM 1412 O O . ASP A 1 175 ? -15.285 6.856 -0.347 1.00 75.25 175 ASP A O 1
ATOM 1416 N N . HIS A 1 176 ? -13.558 5.449 -0.619 1.00 73.81 176 HIS A N 1
ATOM 1417 C CA . HIS A 1 176 ? -13.862 4.626 0.553 1.00 73.81 176 HIS A CA 1
ATOM 1418 C C . HIS A 1 176 ? -13.449 5.285 1.877 1.00 73.81 176 HIS A C 1
ATOM 1420 O O . HIS A 1 176 ? -14.150 5.104 2.865 1.00 73.81 176 HIS A O 1
ATOM 1426 N N . PHE A 1 177 ? -12.363 6.066 1.894 1.00 68.00 177 PHE A N 1
ATOM 1427 C CA . PHE A 1 177 ? -11.908 6.812 3.080 1.00 68.00 177 PHE A CA 1
ATOM 1428 C C . PHE A 1 177 ? -12.591 8.180 3.249 1.00 68.00 177 PHE A C 1
ATOM 1430 O O . PHE A 1 177 ? -12.434 8.820 4.284 1.00 68.00 177 PHE A O 1
ATOM 1437 N N . SER A 1 178 ? -13.328 8.645 2.235 1.00 61.12 178 SER A N 1
ATOM 1438 C CA . SER A 1 178 ? -14.077 9.909 2.255 1.00 61.12 178 SER A CA 1
ATOM 1439 C C . SER A 1 178 ? -15.516 9.771 2.794 1.00 61.12 178 SER A C 1
ATOM 1441 O O . SER A 1 178 ? -16.255 10.759 2.786 1.00 61.12 178 SER A O 1
ATOM 1443 N N . LYS A 1 179 ? -15.933 8.575 3.220 1.00 43.66 179 LYS A N 1
ATOM 1444 C CA . LYS A 1 179 ? -17.222 8.301 3.874 1.00 43.66 179 LYS A CA 1
ATOM 1445 C C . LYS A 1 179 ? -16.996 7.852 5.307 1.00 43.66 179 LYS A C 1
ATOM 1447 O O . LYS A 1 179 ? -17.857 8.207 6.137 1.00 43.66 179 LYS A O 1
#

Mean predicted aligned error: 19.06 Å

Radius of gyration: 37.14 Å; Cα contacts (8 Å, |Δi|>4): 25; chains: 1; bounding box: 78×48×92 Å

Foldseek 3Di:
DPDPPVPPDDPVLLLCVLVVVDDPVSVVVLVVVLVVDVVVVVVSVVSNVVVVVVVPPDDDDDPPCPVVVVVVVVVVVVVVVVVLVVVVVVVVVVVVVVVVVVVVVLVVVPPPDDDDDPVVVVVSVVVSVVVVVVCVVVQCVDVVSVVVVVVVVVVVVVNVVSVVVVVVVVVVVVVVVVD

Secondary structure (DSSP, 8-state):
--SSSTTTS-HHHHHHHHTT-S-HHHHHHHHHHHHH-HHHHHHHHHHHHHHHHHHTS--PPPPTTHHHHHHHHHHHHHHHHHHHHHHHHHHHHHHHHHHHHHHHHHHHTTTT-----THHHHHHHHHHHHHHGGGHHHHTTSHHHHHHHHHHHHHHHHHHHHHHHHHHHHHHHHHHHT-